Protein AF-A0A164VAV4-F1 (afdb_monomer_lite)

InterPro domains:
  IPR001320 Ionotropic glutamate receptor, C-terminal [PF00060] (167-275)
  IPR019594 Ionotropic glutamate receptor, L-glutamate and glycine-binding domain [PF10613] (69-151)
  IPR052192 Ionotropic receptor [PTHR42643] (57-300)

Structure (mmCIF, N/CA/C/O backbone):
data_AF-A0A164VAV4-F1
#
_entry.id   AF-A0A164VAV4-F1
#
loop_
_atom_site.group_PDB
_atom_site.id
_atom_site.type_symbol
_atom_site.label_atom_id
_atom_site.label_alt_id
_atom_site.label_comp_id
_atom_site.label_asym_id
_atom_site.label_entity_id
_atom_site.label_seq_id
_atom_site.pdbx_PDB_ins_code
_atom_site.Cartn_x
_atom_site.Cartn_y
_atom_site.Cartn_z
_atom_site.occupancy
_atom_site.B_iso_or_equiv
_atom_site.auth_seq_id
_atom_site.auth_comp_id
_atom_site.auth_asym_id
_atom_site.auth_atom_id
_atom_site.pdbx_PDB_model_num
ATOM 1 N N . MET A 1 1 ? -7.724 32.464 -4.806 1.00 36.06 1 MET A N 1
ATOM 2 C CA . MET A 1 1 ? -8.303 32.232 -3.465 1.00 36.06 1 MET A CA 1
ATOM 3 C C . MET A 1 1 ? -9.752 32.718 -3.500 1.00 36.06 1 MET A C 1
ATOM 5 O O . MET A 1 1 ? -9.992 33.904 -3.347 1.00 36.06 1 MET A O 1
ATOM 9 N N . SER A 1 2 ? -10.710 31.855 -3.857 1.00 32.88 2 SER A N 1
ATOM 10 C CA . SER A 1 2 ? -12.122 32.244 -4.012 1.00 32.88 2 SER A CA 1
ATOM 11 C C . SER A 1 2 ? -12.906 31.910 -2.742 1.00 32.88 2 SER A C 1
ATOM 13 O O . SER A 1 2 ? -13.140 30.737 -2.445 1.00 32.88 2 SER A O 1
ATOM 15 N N . PHE A 1 3 ? -13.315 32.931 -1.993 1.00 37.22 3 PHE A N 1
ATOM 16 C CA . PHE A 1 3 ? -14.195 32.790 -0.833 1.00 37.22 3 PHE A CA 1
ATOM 17 C C . PHE A 1 3 ? -15.620 32.453 -1.306 1.00 37.22 3 PHE A C 1
ATOM 19 O O . PHE A 1 3 ? -16.367 33.325 -1.739 1.00 37.22 3 PHE A O 1
ATOM 26 N N . ARG A 1 4 ? -16.015 31.175 -1.241 1.00 41.16 4 ARG A N 1
ATOM 27 C CA . ARG A 1 4 ? -17.426 30.774 -1.368 1.00 41.16 4 ARG A CA 1
ATOM 28 C C . ARG A 1 4 ? -18.086 30.848 0.008 1.00 41.16 4 ARG A C 1
ATOM 30 O O . ARG A 1 4 ? -17.885 29.981 0.855 1.00 41.16 4 ARG A O 1
ATOM 37 N N . PHE A 1 5 ? -18.864 31.903 0.219 1.00 45.16 5 PHE A N 1
ATOM 38 C CA . PHE A 1 5 ? -19.656 32.149 1.423 1.00 45.16 5 PHE A CA 1
ATOM 39 C C . PHE A 1 5 ? -20.776 31.089 1.533 1.00 45.16 5 PHE A C 1
ATOM 41 O O . PHE A 1 5 ? -21.697 31.058 0.716 1.00 45.16 5 PHE A O 1
ATOM 48 N N . ARG A 1 6 ? -20.681 30.156 2.495 1.00 57.00 6 ARG A N 1
ATOM 49 C CA . ARG A 1 6 ? -21.677 29.080 2.696 1.00 57.00 6 ARG A CA 1
ATOM 50 C C . ARG A 1 6 ? -22.866 29.606 3.504 1.00 57.00 6 ARG A C 1
ATOM 52 O O . ARG A 1 6 ? -22.835 29.600 4.732 1.00 57.00 6 ARG A O 1
ATOM 59 N N . TRP A 1 7 ? -23.940 29.971 2.805 1.00 54.09 7 TRP A N 1
ATOM 60 C CA . TRP A 1 7 ? -25.251 30.345 3.364 1.00 54.09 7 TRP A CA 1
ATOM 61 C C . TRP A 1 7 ? -25.811 29.345 4.394 1.00 54.09 7 TRP A C 1
ATOM 63 O O . TRP A 1 7 ? -26.530 29.735 5.310 1.00 54.09 7 TRP A O 1
ATOM 73 N N . SER A 1 8 ? -25.410 28.072 4.324 1.00 58.31 8 SER A N 1
ATOM 74 C CA . SER A 1 8 ? -25.820 27.026 5.269 1.00 58.31 8 SER A CA 1
ATOM 75 C C . SER A 1 8 ? -25.460 27.332 6.729 1.00 58.31 8 SER A C 1
ATOM 77 O O . SER A 1 8 ? -26.215 26.962 7.625 1.00 58.31 8 SER A O 1
ATOM 79 N N . TYR A 1 9 ? -24.341 28.021 6.986 1.00 60.75 9 TYR A N 1
ATOM 80 C CA . TYR A 1 9 ? -23.935 28.380 8.352 1.00 60.75 9 TYR A CA 1
ATOM 81 C C . TYR A 1 9 ? -24.799 29.500 8.936 1.00 60.75 9 TYR A C 1
ATOM 83 O O . TYR A 1 9 ? -25.183 29.431 10.100 1.00 60.75 9 TYR A O 1
ATOM 91 N N . LEU A 1 10 ? -25.161 30.490 8.117 1.00 64.56 10 LEU A N 1
ATOM 92 C CA . LEU A 1 10 ? -26.063 31.568 8.519 1.00 64.56 10 LEU A CA 1
ATOM 93 C C . LEU A 1 10 ? -27.469 31.039 8.793 1.00 64.56 10 LEU A C 1
ATOM 95 O O . LEU A 1 10 ? -28.031 31.385 9.824 1.00 64.56 10 LEU A O 1
ATOM 99 N N . CYS A 1 11 ? -27.995 30.131 7.964 1.00 63.50 11 CYS A N 1
ATOM 100 C CA . CYS A 1 11 ? -29.282 29.480 8.229 1.00 63.50 11 CYS A CA 1
ATOM 101 C C . CYS A 1 11 ? -29.275 28.670 9.535 1.00 63.50 11 CYS A C 1
ATOM 103 O O . CYS A 1 11 ? -30.255 28.704 10.271 1.00 63.50 11 CYS A O 1
ATOM 105 N N . PHE A 1 12 ? -28.171 27.991 9.868 1.00 62.88 12 PHE A N 1
ATOM 106 C CA . PHE A 1 12 ? -28.039 27.267 11.139 1.00 62.88 12 PHE A CA 1
ATOM 107 C C . PHE A 1 12 ? -28.005 28.200 12.355 1.00 62.88 12 PHE A C 1
ATOM 109 O O . PHE A 1 12 ? -28.595 27.891 13.390 1.00 62.88 12 PHE A O 1
ATOM 116 N N . ILE A 1 13 ? -27.326 29.343 12.236 1.00 70.44 13 ILE A N 1
ATOM 117 C CA . ILE A 1 13 ? -27.277 30.356 13.296 1.00 70.44 13 ILE A CA 1
ATOM 118 C C . ILE A 1 13 ? -28.653 31.010 13.447 1.00 70.44 13 ILE A C 1
ATOM 120 O O . ILE A 1 13 ? -29.153 31.101 14.563 1.00 70.44 13 ILE A O 1
ATOM 124 N N . PHE A 1 14 ? -29.309 31.372 12.343 1.00 68.88 14 PHE A N 1
ATOM 125 C CA . PHE A 1 14 ? -30.649 31.959 12.360 1.00 68.88 14 PHE A CA 1
ATOM 126 C C . PHE A 1 14 ? -31.687 30.992 12.937 1.00 68.88 14 PHE A C 1
ATOM 128 O O . PHE A 1 14 ? -32.500 31.401 13.757 1.00 68.88 14 PHE A O 1
ATOM 135 N N . ALA A 1 15 ? -31.609 29.699 12.602 1.00 65.25 15 ALA A N 1
ATOM 136 C CA . ALA A 1 15 ? -32.458 28.665 13.188 1.00 65.25 15 ALA A CA 1
ATOM 137 C C . ALA A 1 15 ? -32.211 28.500 14.695 1.00 65.25 15 ALA A C 1
ATOM 139 O O . ALA A 1 15 ? -33.166 28.386 15.458 1.00 65.25 15 ALA A O 1
ATOM 140 N N . LYS A 1 16 ? -30.952 28.550 15.155 1.00 61.81 16 LYS A N 1
ATOM 141 C CA . LYS A 1 16 ? -30.631 28.537 16.593 1.00 61.81 16 LYS A CA 1
ATOM 142 C C . LYS A 1 16 ? -31.138 29.781 17.323 1.00 61.81 16 LYS A C 1
ATOM 144 O O . LYS A 1 16 ? -31.605 29.653 18.448 1.00 61.81 16 LYS A O 1
ATOM 149 N N . VAL A 1 17 ? -31.069 30.956 16.698 1.00 67.62 17 VAL A N 1
ATOM 150 C CA . VAL A 1 17 ? -31.571 32.215 17.271 1.00 67.62 17 VAL A CA 1
ATOM 151 C C . VAL A 1 17 ? -33.101 32.215 17.327 1.00 67.62 17 VAL A C 1
ATOM 153 O O . VAL A 1 17 ? -33.663 32.547 18.365 1.00 67.62 17 VAL A O 1
ATOM 156 N N . LEU A 1 18 ? -33.782 31.750 16.275 1.00 62.19 18 LEU A N 1
ATOM 157 C CA . LEU A 1 18 ? -35.241 31.584 16.271 1.00 62.19 18 LEU A CA 1
ATOM 158 C C . LEU A 1 18 ? -35.713 30.550 17.303 1.00 62.19 18 LEU A C 1
ATOM 160 O O . LEU A 1 18 ? -36.728 30.763 17.960 1.00 62.19 18 LEU A O 1
ATOM 164 N N . LEU A 1 19 ? -34.961 29.461 17.488 1.00 57.41 19 LEU A N 1
ATOM 165 C CA . LEU A 1 19 ? -35.235 28.465 18.528 1.00 57.41 19 LEU A CA 1
ATOM 166 C C . LEU A 1 19 ? -34.982 29.009 19.942 1.00 57.41 19 LEU A C 1
ATOM 168 O O . LEU A 1 19 ? -35.697 28.629 20.865 1.00 57.41 19 LEU A O 1
ATOM 172 N N . ALA A 1 20 ? -34.012 29.911 20.117 1.00 56.88 20 ALA A N 1
ATOM 173 C CA . ALA A 1 20 ? -33.724 30.559 21.399 1.00 56.88 20 ALA A CA 1
ATOM 174 C C . ALA A 1 20 ? -34.765 31.625 21.791 1.00 56.88 20 ALA A C 1
ATOM 176 O O . ALA A 1 20 ? -34.937 31.900 22.975 1.00 56.88 20 ALA A O 1
ATOM 177 N N . LEU A 1 21 ? -35.475 32.204 20.817 1.00 59.03 21 LEU A N 1
ATOM 178 C CA . LEU A 1 21 ? -36.494 33.240 21.028 1.00 59.03 21 LEU A CA 1
ATOM 179 C C . LEU A 1 21 ? -37.899 32.684 21.327 1.00 59.03 21 LEU A C 1
ATOM 181 O O . LEU A 1 21 ? -38.805 33.466 21.601 1.00 59.03 21 LEU A O 1
ATOM 185 N N . SER A 1 22 ? -38.099 31.360 21.300 1.00 52.62 22 SER A N 1
ATOM 186 C CA . SER A 1 22 ? -39.379 30.728 21.651 1.00 52.62 22 SER A CA 1
ATOM 187 C C . SER A 1 22 ? -39.396 30.276 23.122 1.00 52.62 22 SER A C 1
ATOM 189 O O . SER A 1 22 ? -38.834 29.223 23.446 1.00 52.62 22 SER A O 1
ATOM 191 N N . PRO A 1 23 ? -40.073 31.003 24.035 1.00 54.34 23 PRO A N 1
ATOM 192 C CA . PRO A 1 23 ? -40.154 30.634 25.452 1.00 54.34 23 PRO A CA 1
ATOM 193 C C . PRO A 1 23 ? -40.936 29.332 25.711 1.00 54.34 23 PRO A C 1
ATOM 195 O O . PRO A 1 23 ? -40.869 28.796 26.811 1.00 54.34 23 PRO A O 1
ATOM 198 N N . ASN A 1 24 ? -41.638 28.785 24.709 1.00 49.06 24 ASN A N 1
ATOM 199 C CA . ASN A 1 24 ? -42.377 27.522 24.831 1.00 49.06 24 ASN A CA 1
ATOM 200 C C . ASN A 1 24 ? -41.530 26.269 24.534 1.00 49.06 24 ASN A C 1
ATOM 202 O O . ASN A 1 24 ? -41.910 25.173 24.938 1.00 49.06 24 ASN A O 1
ATOM 206 N N . ILE A 1 25 ? -40.375 26.393 23.864 1.00 50.66 25 ILE A N 1
ATOM 207 C CA . ILE A 1 25 ? -39.499 25.241 23.557 1.00 50.66 25 ILE A CA 1
ATOM 208 C C . ILE A 1 25 ? -38.437 25.037 24.646 1.00 50.66 25 ILE A C 1
ATOM 210 O O . ILE A 1 25 ? -38.024 23.904 24.900 1.00 50.66 25 ILE A O 1
ATOM 214 N N . SER A 1 26 ? -38.039 26.095 25.357 1.00 41.12 26 SER A N 1
ATOM 215 C CA . SER A 1 26 ? -37.130 25.986 26.507 1.00 41.12 26 SER A CA 1
ATOM 216 C C . SER A 1 26 ? -37.688 25.068 27.602 1.00 41.12 26 SER A C 1
ATOM 218 O O . SER A 1 26 ? -36.921 24.339 28.224 1.00 41.12 26 SER A O 1
ATOM 220 N N . HIS A 1 27 ? -39.014 25.010 27.767 1.00 41.09 27 HIS A N 1
ATOM 221 C CA . HIS A 1 27 ? -39.692 24.124 28.719 1.00 41.09 27 HIS A CA 1
ATOM 222 C C . HIS A 1 27 ? -39.773 22.648 28.260 1.00 41.09 27 HIS A C 1
ATOM 224 O O . HIS A 1 27 ? -39.982 21.750 29.077 1.00 41.09 27 HIS A O 1
ATOM 230 N N . VAL A 1 28 ? -39.590 22.381 26.959 1.00 47.97 28 VAL A N 1
ATOM 231 C CA . VAL A 1 28 ? -39.490 21.025 26.380 1.00 47.97 28 VAL A CA 1
ATOM 232 C C . VAL A 1 28 ? -38.032 20.547 26.377 1.00 47.97 28 VAL A C 1
ATOM 234 O O . VAL A 1 28 ? -37.766 19.377 26.640 1.00 47.97 28 VAL A O 1
ATOM 237 N N . LEU A 1 29 ? -37.071 21.454 26.167 1.00 46.97 29 LEU A N 1
ATOM 238 C CA . LEU A 1 29 ? -35.634 21.165 26.251 1.00 46.97 29 LEU A CA 1
ATOM 239 C C . LEU A 1 29 ? -35.123 21.047 27.698 1.00 46.97 29 LEU A C 1
ATOM 241 O O . LEU A 1 29 ? -34.189 20.283 27.941 1.00 46.97 29 LEU A O 1
ATOM 245 N N . SER A 1 30 ? -35.737 21.738 28.666 1.00 42.53 30 SER A N 1
ATOM 246 C CA . SER A 1 30 ? -35.377 21.645 30.093 1.00 42.53 30 SER A CA 1
ATOM 247 C C . SER A 1 30 ? -35.774 20.315 30.741 1.00 42.53 30 SER A C 1
ATOM 249 O O . SER A 1 30 ? -35.306 20.000 31.833 1.00 42.53 30 SER A O 1
ATOM 251 N N . LYS A 1 31 ? -36.592 19.504 30.058 1.00 41.78 31 LYS A N 1
ATOM 252 C CA . LYS A 1 31 ? -36.969 18.153 30.490 1.00 41.78 31 LYS A CA 1
ATOM 253 C C . LYS A 1 31 ? -36.014 17.055 30.014 1.00 41.78 31 LYS A C 1
ATOM 255 O O . LYS A 1 31 ? -36.279 15.886 30.278 1.00 41.78 31 LYS A O 1
ATOM 260 N N . ASN A 1 32 ? -34.889 17.394 29.379 1.00 52.78 32 ASN A N 1
ATOM 261 C CA . ASN A 1 32 ? -33.779 16.454 29.208 1.00 52.78 32 ASN A CA 1
ATOM 262 C C . ASN A 1 32 ? -32.995 16.347 30.521 1.00 52.78 32 ASN A C 1
ATOM 264 O O . ASN A 1 32 ? -31.854 16.796 30.636 1.00 52.78 32 ASN A O 1
ATOM 268 N N . VAL A 1 33 ? -33.621 15.738 31.529 1.00 61.47 33 VAL A N 1
ATOM 269 C CA . VAL A 1 33 ? -32.875 15.165 32.648 1.00 61.47 33 VAL A CA 1
ATOM 270 C C . VAL A 1 33 ? -31.958 14.128 32.022 1.00 61.47 33 VAL A C 1
ATOM 272 O O . VAL A 1 33 ? -32.437 13.124 31.501 1.00 61.47 33 VAL A O 1
ATOM 275 N N . ASN A 1 34 ? -30.655 14.409 31.988 1.00 69.88 34 ASN A N 1
ATOM 276 C CA . ASN A 1 34 ? -29.692 13.480 31.425 1.00 69.88 34 ASN A CA 1
ATOM 277 C C . ASN A 1 34 ? -29.810 12.148 32.191 1.00 69.88 34 ASN A C 1
ATOM 279 O O . ASN A 1 34 ? -29.484 12.116 33.381 1.00 69.88 34 ASN A O 1
ATOM 283 N N . PRO A 1 35 ? -30.295 11.062 31.558 1.00 80.31 35 PRO A N 1
ATOM 284 C CA . PRO A 1 35 ? -30.641 9.827 32.261 1.00 80.31 35 PRO A CA 1
ATOM 285 C C . PRO A 1 35 ? -29.413 9.094 32.815 1.00 80.31 35 PRO A C 1
ATOM 287 O O . PRO A 1 35 ? -29.563 8.130 33.571 1.00 80.31 35 PRO A O 1
ATOM 290 N N . LEU A 1 36 ? -28.216 9.530 32.416 1.00 82.00 36 LEU A N 1
ATOM 291 C CA . LEU A 1 36 ? -26.923 8.994 32.827 1.00 82.00 36 LEU A CA 1
ATOM 292 C C . LEU A 1 36 ? -26.290 9.781 33.981 1.00 82.00 36 LEU A C 1
ATOM 294 O O . LEU A 1 36 ? -25.317 9.312 34.564 1.00 82.00 36 LEU A O 1
ATOM 298 N N . ASN A 1 37 ? -26.837 10.946 34.334 1.00 86.31 37 ASN A N 1
ATOM 299 C CA . ASN A 1 37 ? -26.250 11.823 35.339 1.00 86.31 37 ASN A CA 1
ATOM 300 C C . ASN A 1 37 ? -26.124 11.110 36.699 1.00 86.31 37 ASN A C 1
ATOM 302 O O . ASN A 1 37 ? -27.119 10.636 37.249 1.00 86.31 37 ASN A O 1
ATOM 306 N N . GLY A 1 38 ? -24.902 11.024 37.226 1.00 83.00 38 GLY A N 1
ATOM 307 C CA . GLY A 1 38 ? -24.584 10.374 38.500 1.00 83.00 38 GLY A CA 1
ATOM 308 C C . GLY A 1 38 ? -24.598 8.840 38.485 1.00 83.00 38 GLY A C 1
ATOM 309 O O . GLY A 1 38 ? -24.375 8.233 39.531 1.00 83.00 38 GLY A O 1
ATOM 310 N N . LYS A 1 39 ? -24.841 8.190 37.338 1.00 88.38 39 LYS A N 1
ATOM 311 C CA . LYS A 1 39 ? -24.783 6.724 37.226 1.00 88.38 39 LYS A CA 1
ATOM 312 C C . LYS A 1 39 ? -23.353 6.235 37.021 1.00 88.38 39 LYS A C 1
ATOM 314 O O . LYS A 1 39 ? -22.543 6.923 36.406 1.00 88.38 39 LYS A O 1
ATOM 319 N N . THR A 1 40 ? -23.070 5.025 37.505 1.00 87.81 40 THR A N 1
ATOM 320 C CA . THR A 1 40 ? -21.826 4.302 37.214 1.00 87.81 40 THR A CA 1
ATOM 321 C C . THR A 1 40 ? -22.102 3.207 36.193 1.00 87.81 40 THR A C 1
ATOM 323 O O . THR A 1 40 ? -22.825 2.269 36.510 1.00 87.81 40 THR A O 1
ATOM 326 N N . LEU A 1 41 ? -21.542 3.322 34.990 1.00 89.25 41 LEU A N 1
ATOM 327 C CA . LEU A 1 41 ? -21.704 2.328 33.925 1.00 89.25 41 LEU A CA 1
ATOM 328 C C . LEU A 1 41 ? -20.575 1.296 33.954 1.00 89.25 41 LEU A C 1
ATOM 330 O O . LEU A 1 41 ? -19.404 1.661 34.073 1.00 89.25 41 LEU A O 1
ATOM 334 N N . MET A 1 42 ? -20.901 0.018 33.792 1.00 87.19 42 MET A N 1
ATOM 335 C CA . MET A 1 42 ? -19.912 -1.036 33.578 1.00 87.19 42 MET A CA 1
ATOM 336 C C . MET A 1 42 ? -19.614 -1.203 32.094 1.00 87.19 42 MET A C 1
ATOM 338 O O . MET A 1 42 ? -20.517 -1.451 31.297 1.00 87.19 42 MET A O 1
ATOM 342 N N . ILE A 1 43 ? -18.337 -1.085 31.729 1.00 86.56 43 ILE A N 1
ATOM 343 C CA 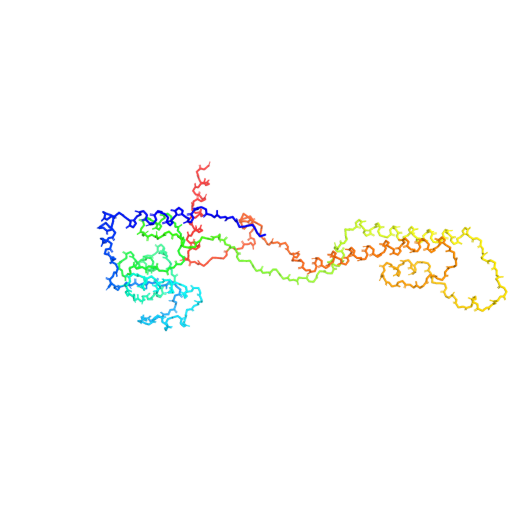. ILE A 1 43 ? -17.890 -1.031 30.336 1.00 86.56 43 ILE A CA 1
ATOM 344 C C . ILE A 1 43 ? -16.852 -2.113 30.062 1.00 86.56 43 ILE A C 1
ATOM 346 O O . ILE A 1 43 ? -15.885 -2.242 30.813 1.00 86.56 43 ILE A O 1
ATOM 350 N N . ILE A 1 44 ? -17.009 -2.837 28.953 1.00 80.88 44 ILE A N 1
ATOM 351 C CA . ILE A 1 44 ? -16.005 -3.783 28.449 1.00 80.88 44 ILE A CA 1
ATOM 352 C C . ILE A 1 44 ? -15.312 -3.178 27.214 1.00 80.88 44 ILE A C 1
ATOM 354 O O . ILE A 1 44 ? -15.942 -3.076 26.156 1.00 80.88 44 ILE A O 1
ATOM 358 N N . PRO A 1 45 ? -14.031 -2.772 27.316 1.00 76.62 45 PRO A N 1
ATOM 359 C CA . PRO A 1 45 ? -13.198 -2.416 26.176 1.00 76.62 45 PRO A CA 1
ATOM 360 C C . PRO A 1 45 ? -12.546 -3.677 25.599 1.00 76.62 45 PRO A C 1
ATOM 362 O O . PRO A 1 45 ? -11.761 -4.355 26.261 1.00 76.62 45 PRO A O 1
ATOM 365 N N . MET A 1 46 ? -12.842 -3.986 24.343 1.00 69.50 46 MET A N 1
ATOM 366 C CA . MET A 1 46 ? -12.463 -5.260 23.713 1.00 69.50 46 MET A CA 1
ATOM 367 C C . MET A 1 46 ? -10.953 -5.436 23.495 1.00 69.50 46 MET A C 1
ATOM 369 O O . MET A 1 46 ? -10.453 -6.534 23.284 1.00 69.50 46 MET A O 1
ATOM 373 N N . SER A 1 47 ? -10.194 -4.349 23.566 1.00 57.41 47 SER A N 1
ATOM 374 C CA . SER A 1 47 ? -8.759 -4.342 23.288 1.00 57.41 47 SER A CA 1
ATOM 375 C C . SER A 1 47 ? -7.868 -4.383 24.538 1.00 57.41 47 SER A C 1
ATOM 377 O O . SER A 1 47 ? -6.662 -4.145 24.446 1.00 57.41 47 SER A O 1
ATOM 379 N N . ALA A 1 48 ? -8.441 -4.643 25.715 1.00 49.38 48 ALA A N 1
ATOM 380 C CA . ALA A 1 48 ? -7.704 -4.751 26.969 1.00 49.38 48 ALA A CA 1
ATOM 381 C C . ALA A 1 48 ? -7.512 -6.222 27.375 1.00 49.38 48 ALA A C 1
ATOM 383 O O . ALA A 1 48 ? -8.260 -6.758 28.187 1.00 49.38 48 ALA A O 1
ATOM 384 N N . LEU A 1 49 ? -6.444 -6.855 26.879 1.00 47.03 49 LEU A N 1
ATOM 385 C CA . LEU A 1 49 ? -5.874 -8.057 27.502 1.00 47.03 49 LEU A CA 1
ATOM 386 C C . LEU A 1 49 ? -5.147 -7.661 28.797 1.00 47.03 49 LEU A C 1
ATOM 388 O O . LEU A 1 49 ? -3.921 -7.686 28.863 1.00 47.03 49 LEU A O 1
ATOM 392 N N . VAL A 1 50 ? -5.871 -7.207 29.823 1.00 43.25 50 VAL A N 1
ATOM 393 C CA . VAL A 1 50 ? -5.265 -6.902 31.128 1.00 43.25 50 VAL A CA 1
ATOM 394 C C . VAL A 1 50 ? -6.196 -7.351 32.253 1.00 43.25 50 VAL A C 1
ATOM 396 O O . VAL A 1 50 ? -7.296 -6.837 32.420 1.00 43.25 50 VAL A O 1
ATOM 399 N N . GLN A 1 51 ? -5.737 -8.317 33.049 1.00 40.88 51 GLN A N 1
ATOM 400 C CA . GLN A 1 51 ? -6.520 -9.061 34.046 1.00 40.88 51 GLN A CA 1
ATOM 401 C C . GLN A 1 51 ? -6.784 -8.314 35.368 1.00 40.88 51 GLN A C 1
ATOM 403 O O . GLN A 1 51 ? -6.656 -8.897 36.443 1.00 40.88 51 GLN A O 1
ATOM 408 N N . TYR A 1 52 ? -7.148 -7.028 35.338 1.00 46.69 52 TYR A N 1
ATOM 409 C CA . TYR A 1 52 ? -7.432 -6.292 36.575 1.00 46.69 52 TYR A CA 1
ATOM 410 C C . TYR A 1 52 ? -8.606 -5.324 36.438 1.00 46.69 52 TYR A C 1
ATOM 412 O O . TYR A 1 52 ? -8.727 -4.604 35.449 1.00 46.69 52 TYR A O 1
ATOM 420 N N . ARG A 1 53 ? -9.438 -5.262 37.487 1.00 45.19 53 ARG A N 1
ATOM 421 C CA . ARG A 1 53 ? -10.411 -4.185 37.685 1.00 45.19 53 ARG A CA 1
ATOM 422 C C . ARG A 1 53 ? -9.636 -2.907 37.981 1.00 45.19 53 ARG A C 1
ATOM 424 O O . ARG A 1 53 ? -9.123 -2.726 39.086 1.00 45.19 53 ARG A O 1
ATOM 431 N N . PHE A 1 54 ? -9.514 -2.037 36.989 1.00 56.41 54 PHE A N 1
ATOM 432 C CA . PHE A 1 54 ? -8.925 -0.722 37.190 1.00 56.41 54 PHE A CA 1
ATOM 433 C C . PHE A 1 54 ? -10.033 0.278 37.505 1.00 56.41 54 PHE A C 1
ATOM 435 O O . PHE A 1 54 ? -10.913 0.512 36.683 1.00 56.41 54 PHE A O 1
ATOM 442 N N . ASN A 1 55 ? -9.948 0.901 38.679 1.00 59.25 55 ASN A N 1
ATOM 443 C CA . ASN A 1 55 ? -10.688 2.134 38.957 1.00 59.25 55 ASN A CA 1
ATOM 444 C C . ASN A 1 55 ? -10.023 3.358 38.297 1.00 59.25 55 ASN A C 1
ATOM 446 O O . ASN A 1 55 ? -10.620 4.426 38.257 1.00 59.25 55 ASN A O 1
ATOM 450 N N . ASP A 1 56 ? -8.791 3.204 37.793 1.00 66.25 56 ASP A N 1
ATOM 451 C CA . ASP A 1 56 ? -7.985 4.275 37.208 1.00 66.25 56 ASP A CA 1
ATOM 452 C C . ASP A 1 56 ? -7.742 4.031 35.708 1.00 66.25 56 ASP A C 1
ATOM 454 O O . ASP A 1 56 ? -7.010 3.116 35.305 1.00 66.25 56 ASP A O 1
ATOM 458 N N . SER A 1 57 ? -8.358 4.876 34.880 1.00 68.06 57 SER A N 1
ATOM 459 C CA . SER A 1 57 ? -8.247 4.850 33.420 1.00 68.06 57 SER A CA 1
ATOM 460 C C . SER A 1 57 ? -6.816 5.118 32.938 1.00 68.06 57 SER A C 1
ATOM 462 O O . SER A 1 57 ? -6.394 4.548 31.927 1.00 68.06 57 SER A O 1
ATOM 464 N N . ALA A 1 58 ? -6.021 5.912 33.665 1.00 70.12 58 ALA A N 1
ATOM 465 C CA . ALA A 1 58 ? -4.649 6.250 33.288 1.00 70.12 58 ALA A CA 1
ATOM 466 C C . ALA A 1 58 ? -3.716 5.035 33.389 1.00 70.12 58 ALA A C 1
ATOM 468 O O . ALA A 1 58 ? -2.875 4.811 32.511 1.00 70.12 58 ALA A O 1
ATOM 469 N N . LYS A 1 59 ? -3.907 4.202 34.420 1.00 69.31 59 LYS A N 1
ATOM 470 C CA . LYS A 1 59 ? -3.146 2.960 34.602 1.00 69.31 59 LYS A CA 1
ATOM 471 C C . LYS A 1 59 ? -3.448 1.955 33.493 1.00 69.31 59 LYS A C 1
ATOM 473 O O . LYS A 1 59 ? -2.514 1.356 32.969 1.00 69.31 59 LYS A O 1
ATOM 478 N N . LEU A 1 60 ? -4.710 1.828 33.072 1.00 69.25 60 LEU A N 1
ATOM 479 C CA . LEU A 1 60 ? -5.090 0.949 31.961 1.00 69.25 60 LEU A CA 1
ATOM 480 C C . LEU A 1 60 ? -4.523 1.446 30.616 1.00 69.25 60 LEU A C 1
ATOM 482 O O . LEU A 1 60 ? -3.976 0.652 29.850 1.00 69.25 60 LEU A O 1
ATOM 486 N N . LYS A 1 61 ? -4.562 2.761 30.343 1.00 68.69 61 LYS A N 1
ATOM 487 C CA . LYS A 1 61 ? -4.005 3.369 29.113 1.00 68.69 61 LYS A CA 1
ATOM 488 C C . LYS A 1 61 ? -2.516 3.068 28.898 1.00 68.69 61 LYS A C 1
ATOM 490 O O . LYS A 1 61 ? -2.071 3.067 27.751 1.00 68.69 61 LYS A O 1
ATOM 495 N N . LYS A 1 62 ? -1.749 2.796 29.962 1.00 69.81 62 LYS A N 1
ATOM 496 C CA . LYS A 1 62 ? -0.323 2.428 29.883 1.00 69.81 62 LYS A CA 1
ATOM 497 C C . LYS A 1 62 ? -0.088 1.056 29.241 1.00 69.81 62 LYS A C 1
ATOM 499 O O . LYS A 1 62 ? 0.926 0.874 28.577 1.00 69.81 62 LYS A O 1
ATOM 504 N N . TYR A 1 63 ? -1.010 0.115 29.434 1.00 65.62 63 TYR A N 1
ATOM 505 C CA . TYR A 1 63 ? -0.879 -1.273 28.974 1.00 65.62 63 TYR A CA 1
ATOM 506 C C . TYR A 1 63 ? -1.640 -1.552 27.671 1.00 65.62 63 TYR A C 1
ATOM 508 O O . TYR A 1 63 ? -1.625 -2.674 27.176 1.00 65.62 63 TYR A O 1
ATOM 516 N N . MET A 1 64 ? -2.299 -0.537 27.106 1.00 66.88 64 MET A N 1
ATOM 517 C CA . MET A 1 64 ? -3.132 -0.671 25.916 1.00 66.88 64 MET A CA 1
ATOM 518 C C . MET A 1 64 ? -2.423 -0.185 24.641 1.00 66.88 64 MET A C 1
ATOM 520 O O . MET A 1 64 ? -1.778 0.872 24.661 1.00 66.88 64 MET A O 1
ATOM 524 N N . PRO A 1 65 ? -2.582 -0.891 23.502 1.00 64.06 65 PRO A N 1
ATOM 525 C CA . PRO A 1 65 ? -2.117 -0.399 22.209 1.00 64.06 65 PRO A CA 1
ATOM 526 C C . PRO A 1 65 ? -2.821 0.919 21.837 1.00 64.06 65 PRO A C 1
ATOM 528 O O . PRO A 1 65 ? -3.889 1.249 22.346 1.00 64.06 65 PRO A O 1
ATOM 531 N N . ARG A 1 66 ? -2.234 1.722 20.941 1.00 64.25 66 ARG A N 1
ATOM 532 C CA . ARG A 1 66 ? -2.784 3.056 20.608 1.00 64.25 66 ARG A CA 1
ATOM 533 C C . ARG A 1 66 ? -4.241 3.019 20.127 1.00 64.25 66 ARG A C 1
ATOM 535 O O . ARG A 1 66 ? -4.999 3.918 20.467 1.00 64.25 66 ARG A O 1
ATOM 542 N N . THR A 1 67 ? -4.633 1.988 19.382 1.00 62.22 67 TH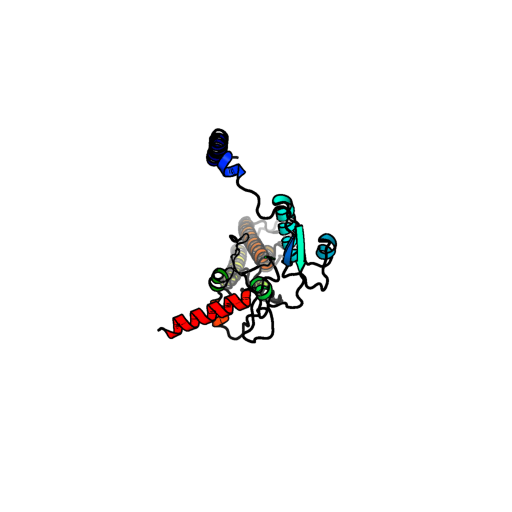R A N 1
ATOM 543 C CA . THR A 1 67 ? -6.011 1.796 18.900 1.00 62.22 67 THR A CA 1
ATOM 544 C C . THR A 1 67 ? -7.000 1.552 20.040 1.00 62.22 67 THR A C 1
ATOM 546 O O . THR A 1 67 ? -8.081 2.129 20.054 1.00 62.22 67 THR A O 1
ATOM 549 N N . ALA A 1 68 ? -6.592 0.778 21.043 1.00 66.50 68 ALA A N 1
ATOM 550 C CA . ALA A 1 68 ? -7.360 0.508 22.253 1.00 66.50 68 ALA A CA 1
ATOM 551 C C . ALA A 1 68 ? -7.600 1.757 23.105 1.00 66.50 68 ALA A C 1
ATOM 553 O O . ALA A 1 68 ? -8.661 1.941 23.699 1.00 66.50 68 ALA A O 1
ATOM 554 N N . ARG A 1 69 ? -6.610 2.655 23.147 1.00 73.25 69 ARG A N 1
ATOM 555 C CA . ARG A 1 69 ? -6.696 3.902 23.919 1.00 73.25 69 ARG A CA 1
ATOM 556 C C . ARG A 1 69 ? -7.799 4.826 23.413 1.00 73.25 69 ARG A C 1
ATOM 558 O O . ARG A 1 69 ? -8.461 5.452 24.233 1.00 73.25 69 ARG A O 1
ATOM 565 N N . MET A 1 70 ? -8.045 4.838 22.101 1.00 79.38 70 MET A N 1
ATOM 566 C CA . MET A 1 70 ? -9.102 5.648 21.490 1.00 79.38 70 MET A CA 1
ATOM 567 C C . MET A 1 70 ? -10.481 5.336 22.083 1.00 79.38 70 MET A C 1
ATOM 569 O O . MET A 1 70 ? -11.259 6.251 22.334 1.00 79.38 70 MET A O 1
ATOM 573 N N . GLN A 1 71 ? -10.771 4.059 22.350 1.00 79.94 71 GLN A N 1
ATOM 574 C CA . GLN A 1 71 ? -12.041 3.633 22.944 1.00 79.94 71 GLN A CA 1
ATOM 575 C C . GLN A 1 71 ? -12.250 4.261 24.328 1.00 79.94 71 GLN A C 1
ATOM 577 O O . GLN A 1 71 ? -13.324 4.781 24.621 1.00 79.94 71 GLN A O 1
ATOM 582 N N . ILE A 1 72 ? -11.203 4.278 25.157 1.00 83.38 72 ILE A N 1
ATOM 583 C CA . ILE A 1 72 ? -11.257 4.876 26.495 1.00 83.38 72 ILE A CA 1
ATOM 584 C C . ILE A 1 72 ? -11.340 6.399 26.426 1.00 83.38 72 ILE A C 1
ATOM 586 O O . ILE A 1 72 ? -12.106 6.990 27.179 1.00 83.38 72 ILE A O 1
ATOM 590 N N . ASP A 1 73 ? -10.601 7.036 25.516 1.00 85.94 73 ASP A N 1
ATOM 591 C CA . ASP A 1 73 ? -10.635 8.492 25.341 1.00 85.94 73 ASP A CA 1
ATOM 592 C C . ASP A 1 73 ? -12.041 8.976 24.925 1.00 85.94 73 ASP A C 1
ATOM 594 O O . ASP A 1 73 ? -12.527 9.993 25.422 1.00 85.94 73 ASP A O 1
ATOM 598 N N . ILE A 1 74 ? -12.736 8.217 24.066 1.00 87.00 74 ILE A 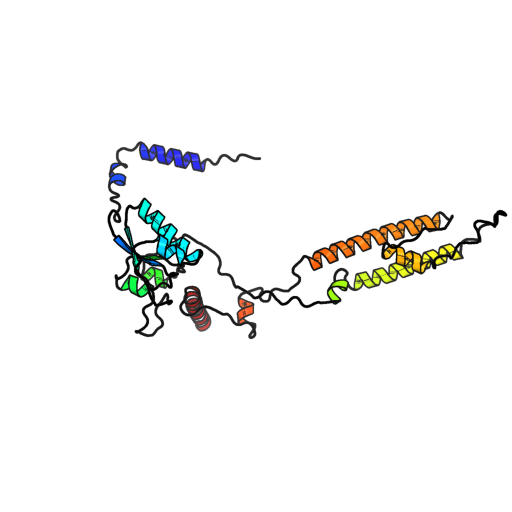N 1
ATOM 599 C CA . ILE A 1 74 ? -14.131 8.495 23.684 1.00 87.00 74 ILE A CA 1
ATOM 600 C C . ILE A 1 74 ? -15.056 8.403 24.900 1.00 87.00 74 ILE A C 1
ATOM 602 O O . ILE A 1 74 ? -15.892 9.284 25.110 1.00 87.00 74 ILE A O 1
ATOM 606 N N . ILE A 1 75 ? -14.916 7.354 25.710 1.00 88.25 75 ILE A N 1
ATOM 607 C CA . ILE A 1 75 ? -15.755 7.149 26.894 1.00 88.25 75 ILE A CA 1
ATOM 608 C C . ILE A 1 75 ? -15.490 8.202 27.961 1.00 88.25 75 ILE A C 1
ATOM 610 O O . ILE A 1 75 ? -16.437 8.708 28.553 1.00 88.25 75 ILE A O 1
ATOM 614 N N . GLU A 1 76 ? -14.237 8.587 28.174 1.00 88.56 76 GLU A N 1
ATOM 615 C CA . GLU A 1 76 ? -13.870 9.665 29.087 1.00 88.56 76 GLU A CA 1
ATOM 616 C C . GLU A 1 76 ? -14.495 10.996 28.656 1.00 88.56 76 GLU A C 1
ATOM 618 O O . GLU A 1 76 ? -15.084 11.703 29.474 1.00 88.56 76 GLU A O 1
ATOM 623 N N . TRP A 1 77 ? -14.473 11.301 27.356 1.00 90.19 77 TRP A N 1
ATOM 624 C CA . TRP A 1 77 ? -15.152 12.480 26.825 1.00 90.19 77 TRP A CA 1
ATOM 625 C C . TRP A 1 77 ? -16.678 12.414 27.005 1.00 90.19 77 TRP A C 1
ATOM 627 O O . TRP A 1 77 ? -17.308 13.406 27.379 1.00 90.19 77 TRP A O 1
ATOM 637 N N . LEU A 1 78 ? -17.289 11.246 26.780 1.00 89.19 78 LEU A N 1
ATOM 638 C CA . LEU A 1 78 ? -18.725 11.040 26.990 1.00 89.19 78 LEU A CA 1
ATOM 639 C C . LEU A 1 78 ? -19.117 11.137 28.468 1.00 89.19 78 LEU A C 1
ATOM 641 O O . LEU A 1 78 ? -20.169 11.709 28.760 1.00 89.19 78 LEU A O 1
ATOM 645 N N . ALA A 1 79 ? -18.281 10.623 29.369 1.00 89.81 79 ALA A N 1
ATOM 646 C CA . ALA A 1 79 ? -18.452 10.678 30.817 1.00 89.81 79 ALA A CA 1
ATOM 647 C C . ALA A 1 79 ? -18.440 12.125 31.314 1.00 89.81 79 ALA A C 1
ATOM 649 O O . ALA A 1 79 ? -19.369 12.542 32.003 1.00 89.81 79 ALA A O 1
ATOM 650 N N . LEU A 1 80 ? -17.465 12.926 30.867 1.00 89.31 80 LEU A N 1
ATOM 651 C CA . LEU A 1 80 ? -17.390 14.360 31.166 1.00 89.31 80 LEU A CA 1
ATOM 652 C C . LEU A 1 80 ? -18.608 15.124 30.638 1.00 89.31 80 LEU A C 1
ATOM 654 O O . LEU A 1 80 ? -19.163 15.973 31.330 1.00 89.31 80 LEU A O 1
ATOM 658 N N . ARG A 1 81 ? -19.050 14.819 29.414 1.00 89.19 81 ARG A N 1
ATOM 659 C CA . ARG A 1 81 ? -20.185 15.506 28.785 1.00 89.19 81 ARG A CA 1
ATOM 660 C C . ARG A 1 81 ? -21.528 15.163 29.430 1.00 89.19 81 ARG A C 1
ATOM 662 O O . ARG A 1 81 ? -22.410 16.018 29.473 1.00 89.19 81 ARG A O 1
ATOM 669 N N . ASN A 1 82 ? -21.707 13.918 29.866 1.00 88.62 82 ASN A N 1
ATOM 670 C CA . ASN A 1 82 ? -22.980 13.416 30.386 1.00 88.62 82 ASN A CA 1
ATOM 671 C C . ASN A 1 82 ? -23.009 13.252 31.913 1.00 88.62 82 ASN A C 1
ATOM 673 O O . ASN A 1 82 ? -24.023 12.820 32.457 1.00 88.62 82 ASN A O 1
ATOM 677 N N . ASN A 1 83 ? -21.920 13.619 32.589 1.00 89.38 83 ASN A N 1
ATOM 678 C CA . ASN A 1 83 ? -21.745 13.548 34.035 1.00 89.38 83 ASN A CA 1
ATOM 679 C C . ASN A 1 83 ? -22.047 12.153 34.622 1.00 89.38 83 ASN A C 1
ATOM 681 O O . ASN A 1 83 ? -22.761 12.029 35.616 1.00 89.38 83 ASN A O 1
ATOM 685 N N . PHE A 1 84 ?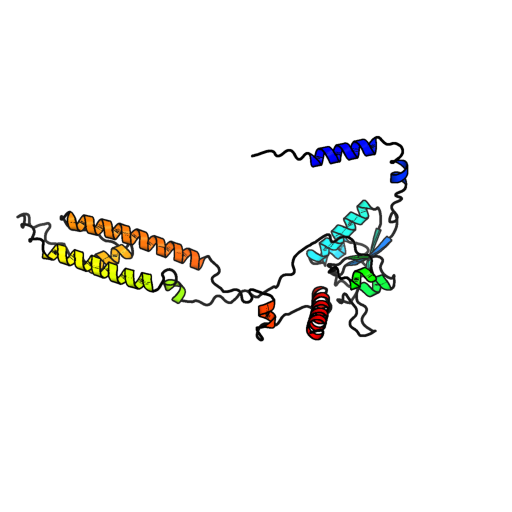 -21.523 11.101 33.984 1.00 90.88 84 PHE A N 1
ATOM 686 C CA . PHE A 1 84 ? -21.563 9.726 34.497 1.00 90.88 84 PHE A CA 1
ATOM 687 C C . PHE A 1 84 ? -20.158 9.249 34.863 1.00 90.88 84 PHE A C 1
ATOM 689 O O . PHE A 1 84 ? -19.163 9.730 34.320 1.00 90.88 84 PHE A O 1
ATOM 696 N N . THR A 1 85 ? -20.069 8.277 35.763 1.00 88.50 85 THR A N 1
ATOM 697 C CA . THR A 1 85 ? -18.827 7.560 36.067 1.00 88.50 85 THR A CA 1
ATOM 698 C C . THR A 1 85 ? -18.844 6.196 35.388 1.00 88.50 85 THR A C 1
ATOM 700 O O . THR A 1 85 ? -19.899 5.668 35.046 1.00 88.50 85 THR A O 1
ATOM 703 N N . TYR A 1 86 ? -17.681 5.599 35.153 1.00 87.81 86 TYR A N 1
ATOM 704 C CA . TYR A 1 86 ? -17.617 4.269 34.559 1.00 87.81 86 TYR A CA 1
ATOM 705 C C . TYR A 1 86 ? -16.607 3.384 35.275 1.00 87.81 86 TYR A C 1
ATOM 707 O O . TYR A 1 86 ? -15.607 3.862 35.810 1.00 87.81 86 TYR A O 1
ATOM 715 N N . ALA A 1 87 ? -16.880 2.085 35.273 1.00 84.19 87 ALA A N 1
ATOM 716 C CA . ALA A 1 87 ? -15.990 1.046 35.755 1.00 84.19 87 ALA A CA 1
ATOM 717 C C . ALA A 1 87 ? -15.679 0.089 34.607 1.00 84.19 87 ALA A C 1
ATOM 719 O O . ALA A 1 87 ? -16.564 -0.297 33.845 1.00 84.19 87 ALA A O 1
ATOM 720 N N . ILE A 1 88 ? -14.413 -0.295 34.484 1.00 80.94 88 ILE A N 1
ATOM 721 C CA . ILE A 1 88 ? -13.965 -1.170 33.405 1.00 80.94 88 ILE A CA 1
ATOM 722 C C . ILE A 1 88 ? -14.023 -2.620 33.879 1.00 80.94 88 ILE A C 1
ATOM 724 O O . ILE A 1 88 ? -13.394 -2.980 34.879 1.00 80.94 88 ILE A O 1
ATOM 728 N N . LEU A 1 89 ? -14.767 -3.442 33.145 1.00 76.50 89 LEU A N 1
ATOM 729 C CA . LEU A 1 89 ? -14.816 -4.887 33.305 1.00 76.50 89 LEU A CA 1
ATOM 730 C C . LEU A 1 89 ? -13.915 -5.520 32.242 1.00 76.50 89 LEU A C 1
ATOM 732 O O . LEU A 1 89 ? -14.092 -5.287 31.048 1.00 76.50 89 LEU A O 1
ATOM 736 N N . THR A 1 90 ? -12.927 -6.298 32.674 1.00 70.81 90 THR A N 1
ATOM 737 C CA . THR A 1 90 ? -12.000 -6.986 31.772 1.00 70.81 90 THR A CA 1
ATOM 738 C C . THR A 1 90 ? -12.406 -8.447 31.632 1.00 70.81 90 THR A C 1
ATOM 740 O O . THR A 1 90 ? -12.732 -9.114 32.615 1.00 70.81 90 THR A O 1
ATOM 743 N N . THR A 1 91 ? -12.422 -8.942 30.396 1.00 65.56 91 THR A N 1
ATOM 744 C CA . THR A 1 91 ? -12.773 -10.327 30.073 1.00 65.56 91 THR A CA 1
ATOM 745 C C . THR A 1 91 ? -11.522 -11.090 29.655 1.00 65.56 91 THR A C 1
ATOM 747 O O . THR A 1 91 ? -10.666 -10.560 28.952 1.00 65.56 91 THR A O 1
ATOM 750 N N . ASN A 1 92 ? -11.416 -12.355 30.069 1.00 63.72 92 ASN A N 1
ATOM 751 C CA . ASN A 1 92 ? -10.354 -13.252 29.594 1.00 63.72 92 ASN A CA 1
ATOM 752 C C . ASN A 1 92 ? -10.637 -13.798 28.185 1.00 63.72 92 ASN A C 1
ATOM 754 O O . ASN A 1 92 ? -9.768 -14.416 27.576 1.00 63.72 92 ASN A O 1
ATOM 758 N N . GLU A 1 93 ? -11.855 -13.598 27.681 1.00 63.78 93 GLU A N 1
ATOM 759 C CA . GLU A 1 93 ? -12.266 -14.072 26.369 1.00 63.78 93 GLU A CA 1
ATOM 760 C C . GLU A 1 93 ? -11.963 -13.037 25.284 1.00 63.78 93 GLU A C 1
ATOM 762 O O . GLU A 1 93 ? -12.302 -11.861 25.416 1.00 63.78 93 GLU A O 1
ATOM 767 N N . THR A 1 94 ? -11.348 -13.497 24.194 1.00 62.84 94 THR A N 1
ATOM 768 C CA . THR A 1 94 ? -11.059 -12.706 22.986 1.00 62.84 94 THR A CA 1
ATOM 769 C C . THR A 1 94 ? -12.189 -12.764 21.958 1.00 62.84 94 THR A C 1
ATOM 771 O O . THR A 1 94 ? -12.123 -12.109 20.920 1.00 62.84 94 THR A O 1
ATOM 774 N N . THR A 1 95 ? -13.223 -13.568 22.219 1.00 66.25 95 THR A N 1
ATOM 775 C CA . THR A 1 95 ? -14.306 -13.807 21.264 1.00 66.25 95 THR A CA 1
ATOM 776 C C . THR A 1 95 ? -15.391 -12.742 21.368 1.00 66.25 95 THR A C 1
ATOM 778 O O . THR A 1 95 ? -15.774 -12.300 22.452 1.00 66.25 95 THR A O 1
ATOM 781 N N . LEU A 1 96 ? -15.887 -12.320 20.208 1.00 66.69 96 LEU A N 1
ATOM 782 C CA . LEU A 1 96 ? -16.905 -11.277 20.095 1.00 66.69 96 LEU A CA 1
ATOM 783 C C . LEU A 1 96 ? -18.318 -11.842 20.146 1.00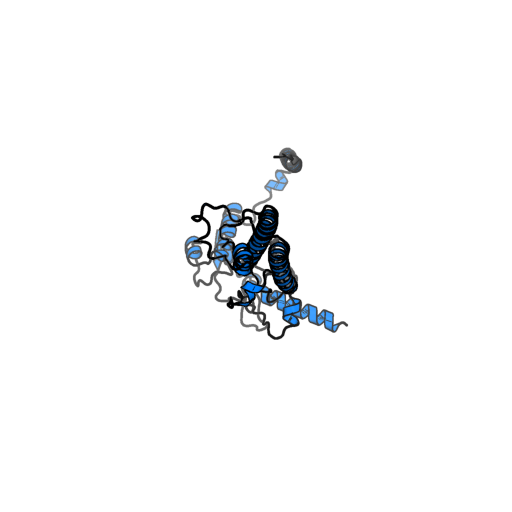 66.69 96 LEU A C 1
ATOM 785 O O . LEU A 1 96 ? -19.208 -11.277 20.779 1.00 66.69 96 LEU A O 1
ATOM 789 N N . GLU A 1 97 ? -18.501 -12.992 19.508 1.00 65.56 97 GLU A N 1
ATOM 790 C CA . GLU A 1 97 ? -19.748 -13.740 19.488 1.00 65.56 97 GLU A CA 1
ATOM 791 C C . GLU A 1 97 ? -19.490 -15.189 19.889 1.00 65.56 97 GLU A C 1
ATOM 793 O O . GLU A 1 97 ? -18.382 -15.705 19.734 1.00 65.56 97 GLU A O 1
ATOM 798 N N . LEU A 1 98 ? -20.538 -15.838 20.398 1.00 61.00 98 LEU A N 1
ATOM 799 C CA . LEU A 1 98 ? -20.547 -17.262 20.719 1.00 61.00 98 LEU A CA 1
ATOM 800 C C . LEU A 1 98 ? -19.997 -18.086 19.536 1.00 61.00 98 LEU A C 1
ATOM 802 O O . LEU A 1 98 ? -20.571 -18.017 18.444 1.00 61.00 98 LEU A O 1
ATOM 806 N N . PRO A 1 99 ? -18.992 -18.959 19.724 1.00 50.91 99 PRO A N 1
ATOM 807 C CA . PRO A 1 99 ? -18.965 -20.184 18.945 1.00 50.91 99 PRO A CA 1
ATOM 808 C C . PRO A 1 99 ? -20.206 -21.012 19.318 1.00 50.91 99 PRO A C 1
ATOM 810 O O . PRO A 1 99 ? -20.726 -20.911 20.424 1.00 50.91 99 PRO A O 1
ATOM 813 N N . VAL A 1 100 ? -20.668 -21.861 18.402 1.00 44.44 100 VAL A N 1
ATOM 814 C CA . VAL A 1 100 ? -21.864 -22.735 18.488 1.00 44.44 100 VAL A CA 1
ATOM 815 C C . VAL A 1 100 ? -21.920 -23.644 19.747 1.00 44.44 100 VAL A C 1
ATOM 817 O O . VAL A 1 100 ? -22.895 -24.358 19.966 1.00 44.44 100 VAL A O 1
ATOM 820 N N . THR A 1 101 ? -20.926 -23.591 20.635 1.00 42.16 101 THR A N 1
ATOM 821 C CA . THR A 1 101 ? -20.809 -24.415 21.838 1.00 42.16 101 THR A CA 1
ATOM 822 C C . THR A 1 101 ? -21.074 -23.599 23.108 1.00 42.16 101 THR A C 1
ATOM 824 O O . THR A 1 101 ? -20.410 -22.602 23.375 1.00 42.16 101 THR A O 1
ATOM 827 N N . ARG A 1 102 ? -22.002 -24.094 23.934 1.00 50.00 102 ARG A N 1
ATOM 828 C CA . ARG A 1 102 ? -22.585 -23.511 25.165 1.00 50.00 102 ARG A CA 1
ATOM 829 C C . ARG A 1 102 ? -21.617 -22.994 26.256 1.00 50.00 102 ARG A C 1
ATOM 831 O O . ARG A 1 102 ? -22.104 -22.456 27.243 1.00 50.00 102 ARG A O 1
ATOM 838 N N . ASN A 1 103 ? -20.299 -23.168 26.112 1.00 51.03 103 ASN A N 1
ATOM 839 C CA . ASN A 1 103 ? -19.317 -22.983 27.192 1.00 51.03 103 ASN A CA 1
ATOM 840 C C . ASN A 1 103 ? -18.347 -21.793 27.039 1.00 51.03 103 ASN A C 1
ATOM 842 O O . ASN A 1 103 ? -17.658 -21.506 28.012 1.00 51.03 103 ASN A O 1
ATOM 846 N N . ASN A 1 104 ? -18.298 -21.087 25.899 1.00 55.78 104 ASN A N 1
ATOM 847 C CA . ASN A 1 104 ? -17.438 -19.898 25.736 1.00 55.78 104 ASN A CA 1
ATOM 848 C C . ASN A 1 104 ? -18.300 -18.642 25.568 1.00 55.78 104 ASN A C 1
ATOM 850 O O . ASN A 1 104 ? -19.039 -18.528 24.588 1.00 55.78 104 ASN A O 1
ATOM 854 N N . LYS A 1 105 ? -18.232 -17.723 26.531 1.00 64.88 105 LYS A N 1
ATOM 855 C CA . LYS A 1 105 ? -19.048 -16.512 26.624 1.00 64.88 105 LYS A CA 1
ATOM 856 C C . LYS A 1 105 ? -18.321 -15.312 26.001 1.00 64.88 105 LYS A C 1
ATOM 858 O O . LYS A 1 105 ? -17.607 -14.577 26.678 1.00 64.88 105 LYS A O 1
ATOM 863 N N . GLY A 1 106 ? -18.576 -15.045 24.717 1.00 70.94 106 GLY A N 1
ATOM 864 C CA . GLY A 1 106 ? -18.038 -13.851 24.048 1.00 70.94 106 GLY A CA 1
ATOM 865 C C . GLY A 1 106 ? -18.483 -12.534 24.704 1.00 70.94 106 GLY A C 1
ATOM 866 O O . GLY A 1 106 ? -19.489 -12.497 25.414 1.00 70.94 106 GLY A O 1
ATOM 867 N N . SER A 1 107 ? -17.780 -11.428 24.449 1.00 73.75 107 SER A N 1
ATOM 868 C CA . SER A 1 107 ? -18.039 -10.115 25.078 1.00 73.75 107 SER A CA 1
ATOM 869 C C . SER A 1 107 ? -19.494 -9.634 24.960 1.00 73.75 107 SER A C 1
ATOM 871 O O . SER A 1 107 ? -20.026 -9.032 25.892 1.00 73.75 107 SER A O 1
ATOM 873 N N . MET A 1 108 ? -20.181 -9.974 23.864 1.00 77.50 108 MET A N 1
ATOM 874 C CA . MET A 1 108 ? -21.601 -9.669 23.661 1.00 77.50 108 MET A CA 1
ATOM 875 C C . MET A 1 108 ? -22.527 -10.392 24.653 1.00 77.50 108 MET A C 1
ATOM 877 O O . MET A 1 108 ? -23.582 -9.873 25.005 1.00 77.50 108 MET A O 1
ATOM 881 N N . SER A 1 109 ? -22.143 -11.575 25.139 1.00 78.06 109 SER A N 1
ATOM 882 C CA . SER A 1 109 ? -22.946 -12.315 26.122 1.00 78.06 109 SER A CA 1
ATOM 883 C C . SER A 1 109 ? -23.027 -11.588 27.464 1.00 78.06 109 SER A C 1
ATOM 885 O O . SER A 1 109 ? -24.085 -11.590 28.079 1.00 78.06 109 SER A O 1
ATOM 887 N N . TYR A 1 110 ? -21.975 -10.868 27.869 1.00 80.31 110 TYR A N 1
ATOM 888 C CA . TYR A 1 110 ? -21.984 -10.052 29.086 1.00 80.31 110 TYR A CA 1
ATOM 889 C C . TYR A 1 110 ? -22.976 -8.883 29.008 1.00 80.31 110 TYR A C 1
ATOM 891 O O . TYR A 1 110 ? -23.557 -8.509 30.030 1.00 80.31 110 TYR A O 1
ATOM 899 N N . LEU A 1 111 ? -23.183 -8.331 27.806 1.00 82.94 111 LEU A N 1
ATOM 900 C CA . LEU A 1 111 ? -24.186 -7.297 27.547 1.00 82.94 111 LEU A CA 1
ATOM 901 C C . LEU A 1 111 ? -25.609 -7.874 27.606 1.00 82.94 111 LEU A C 1
ATOM 903 O O . LEU A 1 111 ? -26.492 -7.270 28.206 1.00 82.94 111 LEU A O 1
ATOM 907 N N . LEU A 1 112 ? -25.823 -9.066 27.039 1.00 83.81 112 LEU A N 1
ATOM 908 C CA . LEU A 1 112 ? -27.125 -9.748 27.055 1.00 83.81 112 LEU A CA 1
ATOM 909 C C . LEU A 1 112 ? -27.510 -10.271 28.448 1.00 83.81 112 LEU A C 1
ATOM 911 O O . LEU A 1 112 ? -28.678 -10.211 28.821 1.00 83.81 112 LEU A O 1
ATOM 915 N N . ASP A 1 113 ? -26.531 -10.738 29.225 1.00 83.12 113 ASP A N 1
ATOM 916 C CA . ASP A 1 113 ? -26.710 -11.204 30.605 1.00 83.12 113 ASP A CA 1
ATOM 917 C C . ASP A 1 113 ? -26.923 -10.029 31.594 1.00 83.12 113 ASP A C 1
ATOM 919 O O . ASP A 1 113 ? -27.161 -10.256 32.779 1.00 83.12 113 ASP A O 1
ATOM 923 N N . GLY A 1 114 ? -26.806 -8.770 31.144 1.00 83.50 114 GLY A N 1
ATOM 924 C CA . GLY A 1 114 ? -26.949 -7.570 31.982 1.00 83.50 114 GLY A CA 1
ATOM 925 C C . GLY A 1 114 ? -25.789 -7.335 32.958 1.00 83.50 114 GLY A C 1
ATOM 926 O O . GLY A 1 114 ? -25.886 -6.516 33.867 1.00 83.50 114 GLY A O 1
ATOM 927 N N . THR A 1 115 ? -24.679 -8.057 32.792 1.00 83.38 115 THR A N 1
ATOM 928 C CA . THR A 1 115 ? -23.470 -7.903 33.623 1.00 83.38 115 THR A CA 1
ATOM 929 C C . THR A 1 115 ? -22.620 -6.693 33.233 1.00 83.38 115 THR A C 1
ATOM 931 O O . THR A 1 115 ? -21.759 -6.270 34.001 1.00 83.38 115 THR A O 1
ATOM 934 N N . CYS A 1 116 ? -22.840 -6.149 32.038 1.00 85.06 116 CYS A N 1
ATOM 935 C CA . CYS A 1 116 ? -22.179 -4.969 31.505 1.00 85.06 116 CYS A CA 1
ATOM 936 C C . CYS A 1 116 ? -23.229 -4.069 30.846 1.00 85.06 116 CYS A C 1
ATOM 938 O O . CYS A 1 116 ? -24.121 -4.571 30.167 1.00 85.06 116 CYS A O 1
ATOM 940 N N . ASP A 1 117 ? -23.103 -2.752 31.024 1.00 88.25 117 ASP A N 1
ATOM 941 C CA . ASP A 1 117 ? -24.040 -1.768 30.470 1.00 88.25 117 ASP A CA 1
ATOM 942 C C . ASP A 1 117 ? -23.657 -1.336 29.046 1.00 88.25 117 ASP A C 1
ATOM 944 O O . ASP A 1 117 ? -24.502 -0.876 28.280 1.00 88.25 117 ASP A O 1
ATOM 948 N N . MET A 1 118 ? -22.371 -1.434 28.685 1.00 86.94 118 MET A N 1
ATOM 949 C CA . MET A 1 118 ? -21.866 -0.995 27.384 1.00 86.94 118 MET A CA 1
ATOM 950 C C . MET A 1 118 ? -20.610 -1.757 26.954 1.00 86.94 118 MET A C 1
ATOM 952 O O . MET A 1 118 ? -19.596 -1.774 27.649 1.00 86.94 118 MET A O 1
ATOM 956 N N . VAL A 1 119 ? -20.627 -2.297 25.738 1.00 83.69 119 VAL A N 1
ATOM 957 C CA . VAL A 1 119 ? -19.429 -2.853 25.094 1.00 83.69 119 VAL A CA 1
ATOM 958 C C . VAL A 1 119 ? -18.856 -1.818 24.134 1.00 83.69 119 VAL A C 1
ATOM 960 O O . VAL A 1 119 ? -19.555 -1.329 23.247 1.00 83.69 119 VAL A O 1
ATOM 963 N N . VAL A 1 120 ? -17.576 -1.488 24.298 1.00 82.62 120 VAL A N 1
ATOM 964 C CA . VAL A 1 120 ? -16.872 -0.525 23.444 1.00 82.62 120 VAL A CA 1
ATOM 965 C C . VAL A 1 120 ? -15.835 -1.288 22.636 1.00 82.62 120 VAL A C 1
ATOM 967 O O . VAL A 1 120 ? -14.811 -1.726 23.154 1.00 82.62 120 VAL A O 1
ATOM 970 N N . SER A 1 121 ? -16.137 -1.481 21.356 1.00 77.88 121 SER A N 1
ATOM 971 C CA . SER A 1 121 ? -15.300 -2.228 20.419 1.00 77.88 121 SER A CA 1
ATOM 972 C C . SER A 1 121 ? -15.518 -1.746 18.990 1.00 77.88 121 SER A C 1
ATOM 974 O O . SER A 1 121 ? -16.518 -1.104 18.665 1.00 77.88 121 SER A O 1
ATOM 976 N N . ASP A 1 122 ? -14.592 -2.108 18.116 1.00 76.19 122 ASP A N 1
ATOM 977 C CA . ASP A 1 122 ? -14.726 -2.113 16.662 1.00 76.19 122 ASP A CA 1
ATOM 978 C C . ASP A 1 122 ? -15.693 -3.213 16.178 1.00 76.19 122 ASP A C 1
ATOM 980 O O . ASP A 1 122 ? -15.320 -4.250 15.633 1.00 76.19 122 ASP A O 1
ATOM 984 N N . LEU A 1 123 ? -16.989 -2.980 16.381 1.00 78.19 123 LEU A N 1
ATOM 985 C CA . LEU A 1 123 ? -18.042 -3.888 15.937 1.00 78.19 123 LEU A CA 1
ATOM 986 C C . LEU A 1 123 ? -18.489 -3.555 14.514 1.00 78.19 123 LEU A C 1
ATOM 988 O O . LEU A 1 123 ? -18.961 -2.455 14.235 1.00 78.19 123 LEU A O 1
ATOM 992 N N . PHE A 1 124 ? -18.440 -4.546 13.625 1.00 79.31 124 PHE A N 1
ATOM 993 C CA . PHE A 1 124 ? -19.169 -4.471 12.361 1.00 79.31 124 PHE A CA 1
ATOM 994 C C . PHE A 1 124 ? -20.677 -4.455 12.605 1.00 79.31 124 PHE A C 1
ATOM 996 O O . PHE A 1 124 ? -21.227 -5.292 13.324 1.00 79.31 124 PHE A O 1
ATOM 1003 N N . MET A 1 125 ? -21.356 -3.513 11.968 1.00 81.44 125 MET A N 1
ATOM 1004 C CA . MET A 1 125 ? -22.808 -3.440 11.972 1.00 81.44 125 MET A CA 1
ATOM 1005 C C . MET A 1 125 ? -23.388 -4.552 11.099 1.00 81.44 125 MET A C 1
ATOM 1007 O O . MET A 1 125 ? -23.272 -4.515 9.877 1.00 81.44 125 MET A O 1
ATOM 1011 N N . THR A 1 126 ? -24.016 -5.546 11.726 1.00 79.12 126 THR A N 1
ATOM 1012 C CA . THR A 1 126 ? -24.722 -6.634 11.039 1.00 79.12 126 THR A CA 1
ATOM 1013 C C . THR A 1 126 ? -26.193 -6.646 11.442 1.00 79.12 126 THR A C 1
ATOM 1015 O O . THR A 1 126 ? -26.555 -6.263 12.557 1.00 79.12 126 THR A O 1
ATOM 1018 N N . SER A 1 127 ? -27.062 -7.118 10.546 1.00 81.12 127 SER A N 1
ATOM 1019 C CA . SER A 1 127 ? -28.505 -7.224 10.807 1.00 81.12 127 SER A CA 1
ATOM 1020 C C . SER A 1 127 ? -28.819 -8.111 12.016 1.00 81.12 127 SER A C 1
ATOM 1022 O O . SER A 1 127 ? -29.745 -7.822 12.767 1.00 81.12 127 SER A O 1
ATOM 1024 N N . ARG A 1 128 ? -28.021 -9.163 12.247 1.00 79.31 128 ARG A N 1
ATOM 1025 C CA . ARG A 1 128 ? -28.156 -10.053 13.407 1.00 79.31 128 ARG A CA 1
ATOM 1026 C C . ARG A 1 128 ? -27.898 -9.324 14.727 1.00 79.31 128 ARG A C 1
ATOM 1028 O O . ARG A 1 128 ? -28.668 -9.518 15.660 1.00 79.31 128 ARG A O 1
ATOM 1035 N N . ARG A 1 129 ? -26.872 -8.466 14.796 1.00 79.75 129 ARG A N 1
ATOM 1036 C CA . ARG A 1 129 ? -26.565 -7.671 15.999 1.00 79.75 129 ARG A CA 1
ATOM 1037 C C . ARG A 1 129 ? -27.645 -6.631 16.276 1.00 79.75 129 ARG A C 1
ATOM 1039 O O . ARG A 1 129 ? -28.088 -6.523 17.409 1.00 79.75 129 ARG A O 1
ATOM 1046 N N . TYR A 1 130 ? -28.145 -5.953 15.243 1.00 84.69 130 TYR A N 1
ATOM 1047 C CA . TYR A 1 130 ? -29.219 -4.960 15.396 1.00 84.69 130 TYR A CA 1
ATOM 1048 C C . TYR A 1 130 ? -30.527 -5.515 15.964 1.00 84.69 130 TYR A C 1
ATOM 1050 O O . TYR A 1 130 ? -31.334 -4.752 16.480 1.00 84.69 130 TYR A O 1
ATOM 1058 N N . ARG A 1 131 ? -30.763 -6.828 15.860 1.00 84.12 131 ARG A N 1
ATOM 1059 C CA . ARG A 1 131 ? -31.955 -7.471 16.434 1.00 84.12 131 ARG A CA 1
ATOM 1060 C C . ARG A 1 131 ? -31.843 -7.739 17.933 1.00 84.12 131 ARG A C 1
ATOM 1062 O O . ARG A 1 131 ? -32.867 -7.995 18.555 1.00 84.12 131 ARG A O 1
ATOM 1069 N N . VAL A 1 132 ? -30.629 -7.758 18.482 1.00 83.62 132 VAL A N 1
ATOM 1070 C CA . VAL A 1 132 ? -30.373 -8.155 19.878 1.00 83.62 132 VAL A CA 1
ATOM 1071 C C . VAL A 1 132 ? -29.790 -7.030 20.723 1.00 83.62 132 VAL A C 1
ATOM 1073 O O . VAL A 1 132 ? -29.947 -7.062 21.937 1.00 83.62 132 VAL A O 1
ATOM 1076 N N . VAL A 1 133 ? -29.123 -6.052 20.104 1.00 85.44 133 VAL A N 1
ATOM 1077 C CA . VAL A 1 133 ? -28.495 -4.928 20.801 1.00 85.44 133 VAL A CA 1
ATOM 1078 C C . VAL A 1 133 ? -28.707 -3.616 20.056 1.00 85.44 133 VAL A C 1
ATOM 1080 O O . VAL A 1 133 ? -28.621 -3.557 18.825 1.00 85.44 133 VAL A O 1
ATOM 1083 N N . ASP A 1 134 ? -28.916 -2.550 20.824 1.00 88.31 134 ASP A N 1
ATOM 1084 C CA . ASP A 1 134 ? -28.974 -1.190 20.305 1.00 88.31 134 ASP A CA 1
ATOM 1085 C C . ASP A 1 134 ? -27.557 -0.684 20.025 1.00 88.31 134 ASP A C 1
ATOM 1087 O O . ASP A 1 134 ? -26.732 -0.532 20.927 1.00 88.31 134 ASP A O 1
ATOM 1091 N N . MET A 1 135 ? -27.264 -0.414 18.753 1.00 87.88 135 MET A N 1
ATOM 1092 C CA . MET A 1 135 ? -25.982 0.145 18.327 1.00 87.88 135 MET A CA 1
ATOM 1093 C C . MET A 1 135 ? -26.159 1.587 17.847 1.00 87.88 135 MET A C 1
ATOM 1095 O O . MET A 1 135 ? -27.071 1.860 17.058 1.00 87.88 135 MET A O 1
ATOM 1099 N N . PRO A 1 136 ? -25.278 2.515 18.265 1.00 87.00 136 PRO A N 1
ATOM 1100 C CA . PRO A 1 136 ? -25.307 3.883 17.774 1.00 87.00 136 PRO A CA 1
ATOM 1101 C C . PRO A 1 136 ? -24.975 3.940 16.278 1.00 87.00 136 PRO A C 1
ATOM 1103 O O . PRO A 1 136 ? -24.444 2.993 15.694 1.00 87.00 136 PRO A O 1
ATOM 1106 N N . TYR A 1 137 ? -25.249 5.091 15.661 1.00 86.06 137 TYR A N 1
ATOM 1107 C CA . TYR A 1 137 ? -24.793 5.353 14.298 1.00 86.06 137 TYR A CA 1
ATOM 1108 C C . TYR A 1 137 ? -23.259 5.198 14.216 1.00 86.06 137 TYR A C 1
ATOM 1110 O O . TYR A 1 137 ? -22.556 5.671 15.118 1.00 86.06 137 TYR A O 1
ATOM 1118 N N . PRO A 1 138 ? -22.721 4.559 13.160 1.00 83.75 138 PRO A N 1
ATOM 1119 C CA . PRO A 1 138 ? -21.297 4.278 13.059 1.00 83.75 138 PRO A CA 1
ATOM 1120 C C . PRO A 1 138 ? -20.497 5.577 13.043 1.00 83.75 138 PRO A C 1
ATOM 1122 O O . PRO A 1 138 ? -20.695 6.445 12.194 1.00 83.75 138 PRO A O 1
ATOM 1125 N N . TRP A 1 139 ? -19.559 5.691 13.979 1.00 79.50 139 TRP A N 1
ATOM 1126 C CA . TRP A 1 139 ? -18.650 6.834 14.078 1.00 79.50 139 TRP A CA 1
ATOM 1127 C C . TRP A 1 139 ? -17.438 6.705 13.141 1.00 79.50 139 TRP A C 1
ATOM 1129 O O . TRP A 1 139 ? -16.760 7.696 12.874 1.00 79.50 139 TRP A O 1
ATOM 1139 N N . TYR A 1 140 ? -17.183 5.501 12.617 1.00 82.06 140 TYR A N 1
ATOM 1140 C CA . TYR A 1 140 ? -16.176 5.220 11.600 1.00 82.06 140 TYR A CA 1
ATOM 1141 C C . TYR A 1 140 ? -16.789 4.393 10.471 1.00 82.06 140 TYR A C 1
ATOM 1143 O O . TYR A 1 140 ? -17.440 3.377 10.711 1.00 82.06 140 TYR A O 1
ATOM 1151 N N . GLN A 1 141 ? -16.559 4.829 9.236 1.00 82.88 141 GLN A N 1
ATOM 1152 C CA . GLN A 1 141 ? -16.903 4.088 8.030 1.00 82.88 141 GLN A CA 1
ATOM 1153 C C . GLN A 1 141 ? -15.642 3.973 7.181 1.00 82.88 141 GLN A C 1
ATOM 1155 O O . GLN A 1 141 ? -15.028 4.978 6.821 1.00 82.88 141 GLN A O 1
ATOM 1160 N N . GLY A 1 142 ? -15.246 2.743 6.879 1.00 81.50 142 GLY A N 1
ATOM 1161 C CA . GLY A 1 142 ? -14.074 2.455 6.068 1.00 81.50 142 GLY A CA 1
ATOM 1162 C C . GLY A 1 142 ? -14.268 1.163 5.282 1.00 81.50 142 GLY A C 1
ATOM 1163 O O . GLY A 1 142 ? -15.015 0.287 5.723 1.00 81.50 142 GLY A O 1
ATOM 1164 N N . PRO A 1 143 ? -13.628 1.032 4.110 1.00 77.94 143 PRO A N 1
ATOM 1165 C CA . PRO A 1 143 ? -13.651 -0.217 3.368 1.00 77.94 143 PRO A CA 1
ATOM 1166 C C . PRO A 1 143 ? -12.821 -1.283 4.092 1.00 77.94 143 PRO A C 1
ATOM 1168 O O . PRO A 1 143 ? -11.780 -0.971 4.678 1.00 77.94 143 PRO A O 1
ATOM 1171 N N . ALA A 1 144 ? -13.236 -2.546 3.987 1.00 77.50 144 ALA A N 1
ATOM 1172 C CA . ALA A 1 144 ? -12.364 -3.668 4.315 1.00 77.50 144 ALA A CA 1
ATOM 1173 C C . ALA A 1 144 ? -11.167 -3.679 3.351 1.00 77.50 144 ALA A C 1
ATOM 1175 O O . ALA A 1 144 ? -11.314 -3.411 2.157 1.00 77.50 144 ALA A O 1
ATOM 1176 N N . ARG A 1 145 ? -9.972 -3.957 3.873 1.00 80.94 145 ARG A N 1
ATOM 1177 C CA . ARG A 1 145 ? -8.732 -4.001 3.091 1.00 80.94 145 ARG A CA 1
ATOM 1178 C C . ARG A 1 145 ? -8.005 -5.302 3.372 1.00 80.94 145 ARG A C 1
ATOM 1180 O O . ARG A 1 145 ? -7.985 -5.761 4.510 1.00 80.94 145 ARG A O 1
ATOM 1187 N N . PHE A 1 146 ? -7.382 -5.852 2.341 1.00 80.44 146 PHE A N 1
ATOM 1188 C CA . PHE A 1 146 ? -6.475 -6.980 2.486 1.00 80.44 146 PHE A CA 1
ATOM 1189 C C . PHE A 1 146 ? -5.077 -6.463 2.793 1.00 80.44 146 PHE A C 1
ATOM 1191 O O . PHE A 1 146 ? -4.628 -5.472 2.214 1.00 80.44 146 PHE A O 1
ATOM 1198 N N . LEU A 1 147 ? -4.396 -7.148 3.703 1.00 83.88 147 LEU A N 1
ATOM 1199 C CA . LEU A 1 147 ? -2.973 -6.967 3.916 1.00 83.88 147 LEU A CA 1
ATOM 1200 C C . LEU A 1 147 ? -2.251 -8.077 3.158 1.00 83.88 147 LEU A C 1
ATOM 1202 O O . LEU A 1 147 ? -2.495 -9.255 3.402 1.00 83.88 147 LEU A O 1
ATOM 1206 N N . ILE A 1 148 ? -1.392 -7.685 2.223 1.00 82.69 148 ILE A N 1
ATOM 1207 C CA . ILE A 1 148 ? -0.638 -8.599 1.367 1.00 82.69 148 ILE A CA 1
ATOM 1208 C C . ILE A 1 148 ? 0.849 -8.363 1.656 1.00 82.69 148 ILE A C 1
ATOM 1210 O O . ILE A 1 148 ? 1.250 -7.200 1.782 1.00 82.69 148 ILE A O 1
ATOM 1214 N N . PRO A 1 149 ? 1.670 -9.420 1.793 1.00 78.94 149 PRO A N 1
ATOM 1215 C CA . PRO A 1 149 ? 3.108 -9.252 1.938 1.00 78.94 149 PRO A CA 1
ATOM 1216 C C . PRO A 1 149 ? 3.690 -8.547 0.710 1.00 78.94 149 PRO A C 1
ATOM 1218 O O . PRO A 1 149 ? 3.274 -8.787 -0.425 1.00 78.94 149 PRO A O 1
ATOM 1221 N N . VAL A 1 150 ? 4.666 -7.672 0.945 1.00 76.19 150 VAL A N 1
ATOM 1222 C CA . VAL A 1 150 ? 5.409 -7.034 -0.144 1.00 76.19 150 VAL A CA 1
ATOM 1223 C C . VAL A 1 150 ? 6.213 -8.124 -0.866 1.00 76.19 150 VAL A C 1
ATOM 1225 O O . VAL A 1 150 ? 6.901 -8.888 -0.188 1.00 76.19 150 VAL A O 1
ATOM 1228 N N . PRO A 1 151 ? 6.119 -8.236 -2.203 1.00 71.31 151 PRO A N 1
ATOM 1229 C CA . PRO A 1 151 ? 6.884 -9.224 -2.955 1.00 71.31 151 PRO A CA 1
ATOM 1230 C C . PRO A 1 151 ? 8.395 -8.984 -2.826 1.00 71.31 151 PRO A C 1
ATOM 1232 O O . PRO A 1 151 ? 8.852 -7.841 -2.762 1.00 71.31 151 PRO A O 1
ATOM 1235 N N . ASP A 1 152 ? 9.170 -10.072 -2.811 1.00 71.62 152 ASP A N 1
ATOM 1236 C CA . ASP A 1 152 ? 10.630 -10.003 -2.744 1.00 71.62 152 ASP A CA 1
ATOM 1237 C C . ASP A 1 152 ? 11.207 -9.333 -3.995 1.00 71.62 152 ASP A C 1
ATOM 1239 O O . ASP A 1 152 ? 10.952 -9.760 -5.124 1.00 71.62 152 ASP A O 1
ATOM 1243 N N . VAL A 1 153 ? 12.057 -8.325 -3.788 1.00 65.31 153 VAL A N 1
ATOM 1244 C CA . VAL A 1 153 ? 12.749 -7.621 -4.872 1.00 65.31 153 VAL A CA 1
ATOM 1245 C C . VAL A 1 153 ? 13.799 -8.551 -5.477 1.00 65.31 153 VAL A C 1
ATOM 1247 O O . VAL A 1 153 ? 14.909 -8.691 -4.961 1.00 65.31 153 VAL A O 1
ATOM 1250 N N . ARG A 1 154 ? 13.468 -9.212 -6.589 1.00 64.62 154 ARG A N 1
ATOM 1251 C CA . ARG A 1 154 ? 14.436 -10.025 -7.336 1.00 64.62 154 ARG A CA 1
ATOM 1252 C C . ARG A 1 154 ? 15.229 -9.136 -8.287 1.00 64.62 154 ARG A C 1
ATOM 1254 O O . ARG A 1 154 ? 14.660 -8.415 -9.104 1.00 64.62 154 ARG A O 1
ATOM 1261 N N . LEU A 1 155 ? 16.558 -9.219 -8.212 1.00 62.12 155 LEU A N 1
ATOM 1262 C CA . LEU A 1 155 ? 17.458 -8.533 -9.140 1.00 62.12 155 LEU A CA 1
ATOM 1263 C C . LEU A 1 155 ? 17.220 -9.048 -10.561 1.00 62.12 155 LEU A C 1
ATOM 1265 O O . LEU A 1 155 ? 17.640 -10.146 -10.924 1.00 62.12 155 LEU A O 1
ATOM 1269 N N . ASN A 1 156 ? 16.536 -8.248 -11.372 1.00 65.75 156 ASN A N 1
ATOM 1270 C CA . ASN A 1 156 ? 16.277 -8.576 -12.761 1.00 65.75 156 ASN A CA 1
ATOM 1271 C C . ASN A 1 156 ? 17.202 -7.755 -13.662 1.00 65.75 156 ASN A C 1
ATOM 1273 O O . ASN A 1 156 ? 16.904 -6.606 -13.978 1.00 65.75 156 ASN A O 1
ATOM 1277 N N . PHE A 1 157 ? 18.313 -8.341 -14.116 1.00 71.00 157 PHE A N 1
ATOM 1278 C CA . PHE A 1 157 ? 19.224 -7.689 -15.070 1.00 71.00 157 PHE A CA 1
ATOM 1279 C C . PHE A 1 157 ? 18.524 -7.291 -16.380 1.00 71.00 157 PHE A C 1
ATOM 1281 O O . PHE A 1 157 ? 18.918 -6.315 -17.019 1.00 71.00 157 PHE A O 1
ATOM 1288 N N . ALA A 1 158 ? 17.428 -7.968 -16.748 1.00 70.06 158 ALA A N 1
ATOM 1289 C CA . ALA A 1 158 ? 16.613 -7.577 -17.894 1.00 70.06 158 ALA A CA 1
ATOM 1290 C C . ALA A 1 158 ? 15.906 -6.221 -17.694 1.00 70.06 158 ALA A C 1
ATOM 1292 O O . ALA A 1 158 ? 15.476 -5.615 -18.674 1.00 70.06 158 ALA A O 1
ATOM 1293 N N . ALA A 1 159 ? 15.818 -5.701 -16.462 1.00 72.62 159 ALA A N 1
ATOM 1294 C CA . ALA A 1 159 ? 15.260 -4.380 -16.179 1.00 72.62 159 ALA A CA 1
ATOM 1295 C C . ALA A 1 159 ? 16.060 -3.245 -16.833 1.00 72.62 159 ALA A C 1
ATOM 1297 O O . ALA A 1 159 ? 15.471 -2.228 -17.178 1.00 72.62 159 ALA A O 1
ATOM 1298 N N . VAL A 1 160 ? 17.361 -3.435 -17.083 1.00 79.38 160 VAL A N 1
ATOM 1299 C CA . VAL A 1 160 ? 18.191 -2.448 -17.795 1.00 79.38 160 VAL A CA 1
ATOM 1300 C C . VAL A 1 160 ? 17.782 -2.337 -19.268 1.00 79.38 160 VAL A C 1
ATOM 1302 O O . VAL A 1 160 ? 17.853 -1.264 -19.848 1.00 79.38 160 VAL A O 1
ATOM 1305 N N . LEU A 1 161 ? 17.289 -3.417 -19.879 1.00 81.38 161 LEU A N 1
ATOM 1306 C CA . LEU A 1 161 ? 16.862 -3.424 -21.284 1.00 81.38 161 LEU A CA 1
ATOM 1307 C C . LEU A 1 161 ? 15.380 -3.060 -21.476 1.00 81.38 161 LEU A C 1
ATOM 1309 O O . LEU A 1 161 ? 14.982 -2.738 -22.596 1.00 81.38 161 LEU A O 1
ATOM 1313 N N . LYS A 1 162 ? 14.575 -3.064 -20.402 1.00 80.75 162 LYS A N 1
ATOM 1314 C CA . LYS A 1 162 ? 13.144 -2.696 -20.412 1.00 80.75 162 LYS A CA 1
ATOM 1315 C C . LYS A 1 162 ? 12.801 -1.257 -20.845 1.00 80.75 162 LYS A C 1
ATOM 1317 O O . LYS A 1 162 ? 11.701 -1.100 -21.377 1.00 80.75 162 LYS A O 1
ATOM 1322 N N . PRO A 1 163 ? 13.637 -0.214 -20.641 1.00 85.88 163 PRO A N 1
ATOM 1323 C CA . PRO A 1 163 ? 13.263 1.163 -20.971 1.00 85.88 163 PRO A CA 1
ATOM 1324 C C . PRO A 1 163 ? 12.873 1.354 -22.437 1.00 85.88 163 PRO A C 1
ATOM 1326 O O . PRO A 1 163 ? 11.973 2.130 -22.745 1.00 85.88 163 PRO A O 1
ATOM 1329 N N . PHE A 1 164 ? 13.508 0.607 -23.340 1.00 88.31 164 PHE A N 1
ATOM 1330 C CA . PHE A 1 164 ? 13.168 0.605 -24.754 1.00 88.31 164 PHE A CA 1
ATOM 1331 C C . PHE A 1 164 ? 12.564 -0.727 -25.174 1.00 88.31 164 PHE A C 1
ATOM 1333 O O . PHE A 1 164 ? 13.076 -1.802 -24.868 1.00 88.31 164 PHE A O 1
ATOM 1340 N N . GLN A 1 165 ? 11.485 -0.648 -25.951 1.00 89.69 165 GLN A N 1
ATOM 1341 C CA . GLN A 1 165 ? 10.934 -1.822 -26.612 1.00 89.69 165 GLN A CA 1
ATOM 1342 C C . GLN A 1 165 ? 11.979 -2.430 -27.551 1.00 89.69 165 GLN A C 1
ATOM 1344 O O . GLN A 1 165 ? 12.747 -1.712 -28.192 1.00 89.69 165 GLN A O 1
ATOM 1349 N N . PHE A 1 166 ? 11.947 -3.752 -27.720 1.00 88.50 166 PHE A N 1
ATOM 1350 C CA . PHE A 1 166 ? 12.863 -4.469 -28.615 1.00 88.50 166 PHE A CA 1
ATOM 1351 C C . PHE A 1 166 ? 12.920 -3.872 -30.034 1.00 88.50 166 PHE A C 1
ATOM 1353 O O . PHE A 1 166 ? 13.980 -3.769 -30.645 1.00 88.50 166 PHE A O 1
ATOM 1360 N N . ARG A 1 167 ? 11.782 -3.379 -30.537 1.00 93.12 167 ARG A N 1
ATOM 1361 C CA . ARG A 1 167 ? 11.695 -2.709 -31.841 1.00 93.12 167 ARG A CA 1
ATOM 1362 C C . ARG A 1 167 ? 12.547 -1.434 -31.913 1.00 93.12 167 ARG A C 1
ATOM 1364 O O . ARG A 1 167 ? 13.168 -1.186 -32.940 1.00 93.12 167 ARG A O 1
ATOM 1371 N N . VAL A 1 168 ? 12.602 -0.647 -30.838 1.00 92.94 168 VAL A N 1
ATOM 1372 C CA . VAL A 1 168 ? 13.405 0.587 -30.761 1.00 92.94 168 VAL A CA 1
ATOM 1373 C C . VAL A 1 168 ? 14.896 0.257 -30.776 1.00 92.94 168 VAL A C 1
ATOM 1375 O O . VAL A 1 168 ? 15.653 0.926 -31.472 1.00 92.94 168 VAL A O 1
ATOM 1378 N N . TRP A 1 169 ? 15.310 -0.820 -30.104 1.00 92.62 169 TRP A N 1
ATOM 1379 C CA . TRP A 1 169 ? 16.692 -1.306 -30.159 1.00 92.62 169 TRP A CA 1
ATOM 1380 C C . TRP A 1 169 ? 17.131 -1.660 -31.584 1.00 92.62 169 TRP A C 1
ATOM 1382 O O . TRP A 1 169 ? 18.219 -1.268 -32.005 1.00 92.62 169 TRP A O 1
ATOM 1392 N N . ILE A 1 170 ? 16.269 -2.329 -32.358 1.00 94.31 170 ILE A N 1
ATOM 1393 C CA . ILE A 1 170 ? 16.543 -2.626 -33.773 1.00 94.31 170 ILE A CA 1
ATOM 1394 C C . ILE A 1 170 ? 16.732 -1.328 -34.567 1.00 94.31 170 ILE A C 1
ATOM 1396 O O . ILE A 1 170 ? 17.730 -1.177 -35.272 1.00 94.31 170 ILE A O 1
ATOM 1400 N N . TRP A 1 171 ? 15.815 -0.367 -34.430 1.00 94.25 171 TRP A N 1
ATOM 1401 C CA . TRP A 1 171 ? 15.916 0.922 -35.124 1.00 94.25 171 TRP A CA 1
ATOM 1402 C C . TRP A 1 171 ? 17.144 1.738 -34.704 1.00 94.25 171 TRP A C 1
ATOM 1404 O O . TRP A 1 171 ? 17.730 2.433 -35.536 1.00 94.25 171 TRP A O 1
ATOM 1414 N N . LEU A 1 172 ? 17.594 1.613 -33.455 1.00 92.88 172 LEU A N 1
ATOM 1415 C CA . LEU A 1 172 ? 18.834 2.224 -32.980 1.00 92.88 172 LEU A CA 1
ATOM 1416 C C . LEU A 1 172 ? 20.042 1.638 -33.723 1.00 92.88 172 LEU A C 1
ATOM 1418 O O . LEU A 1 172 ? 20.839 2.393 -34.275 1.00 92.88 172 LEU A O 1
ATOM 1422 N N . VAL A 1 173 ? 20.144 0.311 -33.832 1.00 92.69 173 VAL A N 1
ATOM 1423 C CA . VAL A 1 173 ? 21.235 -0.344 -34.579 1.00 92.69 173 VAL A CA 1
ATOM 1424 C C . VAL A 1 173 ? 21.204 0.036 -36.063 1.00 92.69 173 VAL A C 1
ATOM 1426 O O . VAL A 1 173 ? 22.242 0.366 -36.638 1.00 92.69 173 VAL A O 1
ATOM 1429 N N . VAL A 1 174 ? 20.017 0.054 -36.678 1.00 94.38 174 VAL A N 1
ATOM 1430 C CA . VAL A 1 174 ? 19.839 0.450 -38.086 1.00 94.38 174 VAL A CA 1
ATOM 1431 C C . VAL A 1 174 ? 20.244 1.909 -38.311 1.00 94.38 174 VAL A C 1
ATOM 1433 O O . VAL A 1 174 ? 20.984 2.201 -39.252 1.00 94.38 174 VAL A O 1
ATOM 1436 N N . SER A 1 175 ? 19.812 2.830 -37.446 1.00 92.88 175 SER A N 1
ATOM 1437 C CA . SER A 1 175 ? 20.165 4.251 -37.563 1.00 92.88 175 SER A CA 1
ATOM 1438 C C . SER A 1 175 ? 21.665 4.490 -37.378 1.00 92.88 175 SER A C 1
ATOM 1440 O O . SER A 1 175 ? 22.262 5.243 -38.147 1.00 92.88 175 SER A O 1
ATOM 1442 N N . LEU A 1 176 ? 22.306 3.779 -36.444 1.00 91.50 176 LEU A N 1
ATOM 1443 C CA . LEU A 1 176 ? 23.752 3.820 -36.244 1.00 91.50 176 LEU A CA 1
ATOM 1444 C C . LEU A 1 176 ? 24.503 3.353 -37.502 1.00 91.50 176 LEU A C 1
ATOM 1446 O O . LEU A 1 176 ? 25.412 4.042 -37.972 1.00 91.50 176 LEU A O 1
ATOM 1450 N N . ALA A 1 177 ? 24.084 2.231 -38.098 1.00 91.38 177 ALA A N 1
ATOM 1451 C CA . ALA A 1 177 ? 24.656 1.720 -39.344 1.00 91.38 177 ALA A CA 1
ATOM 1452 C C . ALA A 1 177 ? 24.493 2.710 -40.513 1.00 91.38 177 ALA A C 1
ATOM 1454 O O . ALA A 1 177 ? 25.442 2.931 -41.270 1.00 91.38 177 ALA A O 1
ATOM 1455 N N . LEU A 1 178 ? 23.327 3.354 -40.629 1.00 91.88 178 LEU A N 1
ATOM 1456 C CA . LEU A 1 178 ? 23.048 4.353 -41.662 1.00 91.88 178 LEU A CA 1
ATOM 1457 C C . LEU A 1 178 ? 23.944 5.587 -41.507 1.00 91.88 178 LEU A C 1
ATOM 1459 O O . LEU A 1 178 ? 24.567 6.027 -42.473 1.00 91.88 178 LEU A O 1
ATOM 1463 N N . VAL A 1 179 ? 24.083 6.118 -40.292 1.00 90.00 179 VAL A N 1
ATOM 1464 C CA . VAL A 1 179 ? 24.935 7.286 -40.028 1.00 90.00 179 VAL A CA 1
ATOM 1465 C C . VAL A 1 179 ? 26.393 6.972 -40.345 1.00 90.00 179 VAL A C 1
ATOM 1467 O O . VAL A 1 179 ? 27.050 7.721 -41.067 1.00 90.00 179 VAL A O 1
ATOM 1470 N N . ILE A 1 180 ? 26.891 5.814 -39.927 1.00 87.88 180 ILE A N 1
ATOM 1471 C CA . ILE A 1 180 ? 28.225 5.333 -40.296 1.00 87.88 180 ILE A CA 1
ATOM 1472 C C . ILE A 1 180 ? 28.403 5.245 -41.820 1.00 87.88 180 ILE A C 1
ATOM 1474 O O . ILE A 1 180 ? 29.436 5.678 -42.346 1.00 87.88 180 ILE A O 1
ATOM 1478 N N . ALA A 1 181 ? 27.421 4.688 -42.535 1.00 88.56 181 ALA A N 1
ATOM 1479 C CA . ALA A 1 181 ? 27.465 4.565 -43.988 1.00 88.56 181 ALA A CA 1
ATOM 1480 C C . ALA A 1 181 ? 27.521 5.944 -44.659 1.00 88.56 181 ALA A C 1
ATOM 1482 O O . ALA A 1 181 ? 28.348 6.153 -45.546 1.00 88.56 181 ALA A O 1
ATOM 1483 N N . THR A 1 182 ? 26.738 6.918 -44.182 1.00 86.50 182 THR A N 1
ATOM 1484 C CA . THR A 1 182 ? 26.783 8.299 -44.693 1.00 86.50 182 THR A CA 1
ATOM 1485 C C . THR A 1 182 ? 28.128 8.979 -44.423 1.00 86.50 182 THR A C 1
ATOM 1487 O O . THR A 1 182 ? 28.681 9.595 -45.333 1.00 86.50 182 THR A O 1
ATOM 1490 N N . PHE A 1 183 ? 28.738 8.796 -43.244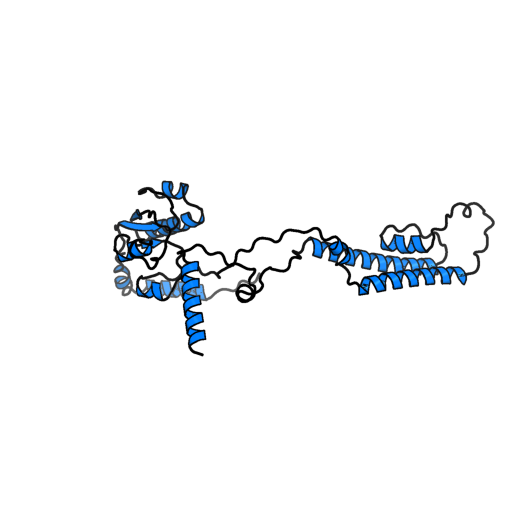 1.00 83.50 183 PHE A N 1
ATOM 1491 C CA . PHE A 1 183 ? 30.098 9.285 -42.973 1.00 83.50 183 PHE A CA 1
ATOM 1492 C C . PHE A 1 183 ? 31.132 8.677 -43.932 1.00 83.50 183 PHE A C 1
ATOM 1494 O O . PHE A 1 183 ? 32.015 9.389 -44.420 1.00 83.50 183 PHE A O 1
ATOM 1501 N N . LYS A 1 184 ? 31.032 7.375 -44.229 1.00 81.62 184 LYS A N 1
ATOM 1502 C CA . LYS A 1 184 ? 31.900 6.709 -45.212 1.00 81.62 184 LYS A CA 1
ATOM 1503 C C . LYS A 1 184 ? 31.686 7.239 -46.625 1.00 81.62 184 LYS A C 1
ATOM 1505 O O . LYS A 1 184 ? 32.668 7.508 -47.312 1.00 81.62 184 LYS A O 1
ATOM 1510 N N . LEU A 1 185 ? 30.433 7.414 -47.031 1.00 84.12 185 LEU A N 1
ATOM 1511 C CA . LEU A 1 185 ? 30.055 7.898 -48.353 1.00 84.12 185 LEU A CA 1
ATOM 1512 C C . LEU A 1 185 ? 30.575 9.325 -48.579 1.00 84.12 185 LEU A C 1
ATOM 1514 O O . LEU A 1 185 ? 31.302 9.574 -49.536 1.00 84.12 185 LEU A O 1
ATOM 1518 N N . ILE A 1 186 ? 30.325 10.235 -47.634 1.00 80.88 186 ILE A N 1
ATOM 1519 C CA . ILE A 1 186 ? 30.830 11.616 -47.678 1.00 80.88 186 ILE A CA 1
ATOM 1520 C C . ILE A 1 186 ? 32.360 11.635 -47.756 1.00 80.88 186 ILE A C 1
ATOM 1522 O O . ILE A 1 186 ? 32.932 12.425 -48.502 1.00 80.88 186 ILE A O 1
ATOM 1526 N N . LYS A 1 187 ? 33.045 10.752 -47.023 1.00 76.38 187 LYS A N 1
ATOM 1527 C CA . LYS A 1 187 ? 34.506 10.644 -47.088 1.00 76.38 187 LYS A CA 1
ATOM 1528 C C . LYS A 1 187 ? 35.000 10.117 -48.441 1.00 76.38 187 LYS A C 1
ATOM 1530 O O . LYS A 1 187 ? 36.055 10.563 -48.879 1.00 76.38 187 LYS A O 1
ATOM 1535 N N . HIS A 1 188 ? 34.277 9.186 -49.064 1.00 78.31 188 HIS A N 1
ATOM 1536 C CA . HIS A 1 188 ? 34.660 8.542 -50.323 1.00 78.31 188 HIS A CA 1
ATOM 1537 C C . HIS A 1 188 ? 34.496 9.464 -51.538 1.00 78.31 188 HIS A C 1
ATOM 1539 O O . HIS A 1 188 ? 35.413 9.565 -52.343 1.00 78.31 188 HIS A O 1
ATOM 1545 N N . TYR A 1 189 ? 33.375 10.183 -51.642 1.00 76.94 189 TYR A N 1
ATOM 1546 C CA . TYR A 1 189 ? 33.083 11.056 -52.791 1.00 76.94 189 TYR A CA 1
ATOM 1547 C C . TYR A 1 189 ? 33.727 12.446 -52.711 1.00 76.94 189 TYR A C 1
ATOM 1549 O O . TYR A 1 189 ? 33.570 13.257 -53.619 1.00 76.94 189 TYR A O 1
ATOM 1557 N N . GLN A 1 190 ? 34.434 12.760 -51.625 1.00 69.31 190 GLN A N 1
ATOM 1558 C CA . GLN A 1 190 ? 35.085 14.056 -51.469 1.00 69.31 190 GLN A CA 1
ATOM 1559 C C . GLN A 1 190 ? 36.569 13.973 -51.848 1.00 69.31 190 GLN A C 1
ATOM 1561 O O . GLN A 1 190 ? 37.294 13.189 -51.225 1.00 69.31 190 GLN A O 1
ATOM 1566 N N . PRO A 1 191 ? 37.055 14.823 -52.774 1.00 63.38 191 PRO A N 1
ATOM 1567 C CA . PRO A 1 191 ? 38.450 14.816 -53.203 1.00 63.38 191 PRO A CA 1
ATOM 1568 C C . PRO A 1 191 ? 39.411 15.058 -52.024 1.00 63.38 191 PRO A C 1
ATOM 1570 O O . PRO A 1 191 ? 39.027 15.694 -51.027 1.00 63.38 191 PRO A O 1
ATOM 1573 N N . PRO A 1 192 ? 40.651 14.532 -52.083 1.00 63.03 192 PRO A N 1
ATOM 1574 C CA . PRO A 1 192 ? 41.659 14.799 -51.063 1.00 63.03 192 PRO A CA 1
ATOM 1575 C C . PRO A 1 192 ? 41.846 16.314 -50.905 1.00 63.03 192 PRO A C 1
ATOM 1577 O O . PRO A 1 192 ? 41.869 17.048 -51.890 1.00 63.03 192 PRO A O 1
ATOM 1580 N N . LEU A 1 193 ? 41.914 16.792 -49.655 1.00 60.59 193 LEU A N 1
ATOM 1581 C CA . LEU A 1 193 ? 42.205 18.205 -49.400 1.00 60.59 193 LEU A CA 1
ATOM 1582 C C . LEU A 1 193 ? 43.576 18.539 -50.018 1.00 60.59 193 LEU A C 1
ATOM 1584 O O . LEU A 1 193 ? 44.496 17.734 -49.838 1.00 60.59 193 LEU A O 1
ATOM 1588 N N . PRO A 1 194 ? 43.734 19.689 -50.701 1.00 50.50 194 PRO A N 1
ATOM 1589 C CA . PRO A 1 194 ? 45.037 20.118 -51.185 1.00 50.50 194 PRO A CA 1
ATOM 1590 C C . PRO A 1 194 ? 46.002 20.215 -50.002 1.00 50.50 194 PRO A C 1
ATOM 1592 O O . PRO A 1 194 ? 45.674 20.782 -48.957 1.00 50.50 194 PRO A O 1
ATOM 1595 N N . SER A 1 195 ? 47.167 19.590 -50.148 1.00 48.31 195 SER A N 1
ATOM 1596 C CA . SER A 1 195 ? 48.231 19.620 -49.153 1.00 48.31 195 SER A CA 1
ATOM 1597 C C . SER A 1 195 ? 48.784 21.042 -49.078 1.00 48.31 195 SER A C 1
ATOM 1599 O O . SER A 1 195 ? 49.453 21.489 -50.004 1.00 48.31 195 SER A O 1
ATOM 1601 N N . THR A 1 196 ? 48.488 21.777 -48.008 1.00 47.69 196 THR A N 1
ATOM 1602 C CA . THR A 1 196 ? 49.202 23.024 -47.716 1.00 47.69 196 THR A CA 1
ATOM 1603 C C . THR A 1 196 ? 50.658 22.699 -47.335 1.00 47.69 196 THR A C 1
ATOM 1605 O O . THR A 1 196 ? 50.872 21.703 -46.637 1.00 47.69 196 THR A O 1
ATOM 1608 N N . PRO A 1 197 ? 51.660 23.495 -47.765 1.00 47.94 197 PRO A N 1
ATOM 1609 C CA . PRO A 1 197 ? 53.084 23.176 -47.579 1.00 47.94 197 PRO A CA 1
ATOM 1610 C C . PRO A 1 197 ? 53.572 23.231 -46.123 1.00 47.94 197 PRO A C 1
ATOM 1612 O O . PRO A 1 197 ? 54.665 22.754 -45.830 1.00 47.94 197 PRO A O 1
ATOM 1615 N N . ASP A 1 198 ? 52.768 23.756 -45.195 1.00 43.41 198 ASP A N 1
ATOM 1616 C CA . ASP A 1 198 ? 53.134 23.851 -43.780 1.00 43.41 198 ASP A CA 1
ATOM 1617 C C . ASP A 1 198 ? 52.850 22.530 -43.050 1.00 43.41 198 ASP A C 1
ATOM 1619 O O . ASP A 1 198 ? 51.823 22.306 -42.400 1.00 43.41 198 ASP A O 1
ATOM 1623 N N . GLY A 1 199 ? 53.805 21.614 -43.204 1.00 44.72 199 GLY A N 1
ATOM 1624 C CA . GLY A 1 199 ? 53.806 20.228 -42.740 1.00 44.72 199 GLY A CA 1
ATOM 1625 C C . GLY A 1 199 ? 53.862 19.994 -41.224 1.00 44.72 199 GLY A C 1
ATOM 1626 O O . GLY A 1 199 ? 54.492 19.027 -40.802 1.00 44.72 199 GLY A O 1
ATOM 1627 N N . LEU A 1 200 ? 53.187 20.799 -40.397 1.00 43.19 200 LEU A N 1
ATOM 1628 C CA . LEU A 1 200 ? 53.141 20.596 -38.937 1.00 43.19 200 LEU A CA 1
ATOM 1629 C C . LEU A 1 200 ? 51.772 20.182 -38.378 1.00 43.19 200 LEU A C 1
ATOM 1631 O O . LEU A 1 200 ? 51.714 19.601 -37.299 1.00 43.19 200 LEU A O 1
ATOM 1635 N N . VAL A 1 201 ? 50.673 20.354 -39.118 1.00 45.09 201 VAL A N 1
ATOM 1636 C CA . VAL A 1 201 ? 49.331 19.935 -38.641 1.00 45.09 201 VAL A CA 1
ATOM 1637 C C . VAL A 1 201 ? 48.946 18.527 -39.131 1.00 45.09 201 VAL A C 1
ATOM 1639 O O . VAL A 1 201 ? 47.976 17.929 -38.673 1.00 45.09 201 VAL A O 1
ATOM 1642 N N . ALA A 1 202 ? 49.738 17.940 -40.033 1.00 43.97 202 ALA A N 1
ATOM 1643 C CA . ALA A 1 202 ? 49.431 16.655 -40.666 1.00 43.97 202 ALA A CA 1
ATOM 1644 C C . ALA A 1 202 ? 49.913 15.409 -39.892 1.00 43.97 202 ALA A C 1
ATOM 1646 O O . ALA A 1 202 ? 49.611 14.294 -40.315 1.00 43.97 202 ALA A O 1
ATOM 1647 N N . ARG A 1 203 ? 50.656 15.555 -38.782 1.00 39.34 203 ARG A N 1
ATOM 1648 C CA . ARG A 1 203 ? 51.357 14.422 -38.136 1.00 39.34 203 ARG A CA 1
ATOM 1649 C C . ARG A 1 203 ? 50.803 13.917 -36.804 1.00 39.34 203 ARG A C 1
ATOM 1651 O O . ARG A 1 203 ? 51.292 12.905 -36.322 1.00 39.34 203 ARG A O 1
ATOM 1658 N N . VAL A 1 204 ? 49.735 14.498 -36.259 1.00 39.59 204 VAL A N 1
ATOM 1659 C CA . VAL A 1 204 ? 49.034 13.902 -35.104 1.00 39.59 204 VAL A CA 1
ATOM 1660 C C . VAL A 1 204 ? 47.538 13.887 -35.364 1.00 39.59 204 VAL A C 1
ATOM 1662 O O . VAL A 1 204 ? 46.757 14.638 -34.794 1.00 39.59 204 VAL A O 1
ATOM 1665 N N . SER A 1 205 ? 47.106 13.027 -36.277 1.00 42.06 205 SER A N 1
ATOM 1666 C CA . SER A 1 205 ? 45.695 12.671 -36.342 1.00 42.06 205 SER A CA 1
ATOM 1667 C C . SER A 1 205 ? 45.611 11.164 -36.453 1.00 42.06 205 SER A C 1
ATOM 1669 O O . SER A 1 205 ? 45.488 10.599 -37.540 1.00 42.06 205 SER A O 1
ATOM 1671 N N . HIS A 1 206 ? 45.707 10.506 -35.294 1.00 43.34 206 HIS A N 1
ATOM 1672 C CA . HIS A 1 206 ? 45.036 9.232 -35.077 1.00 43.34 206 HIS A CA 1
ATOM 1673 C C . HIS A 1 206 ? 43.575 9.461 -35.461 1.00 43.34 206 HIS A C 1
ATOM 1675 O O . HIS A 1 206 ? 42.793 9.948 -34.653 1.00 43.34 206 HIS A O 1
ATOM 1681 N N . LYS A 1 207 ? 43.235 9.245 -36.737 1.00 55.16 207 LYS A N 1
ATOM 1682 C CA . LYS A 1 207 ? 41.882 9.432 -37.261 1.00 55.16 207 LYS A CA 1
ATOM 1683 C C . LYS A 1 207 ? 40.990 8.530 -36.408 1.00 55.16 207 LYS A C 1
ATOM 1685 O O . LYS A 1 207 ? 41.123 7.313 -36.560 1.00 55.16 207 LYS A O 1
ATOM 1690 N N . PRO A 1 208 ? 40.125 9.054 -35.516 1.00 54.34 208 PRO A N 1
ATOM 1691 C CA . PRO A 1 208 ? 39.204 8.182 -34.818 1.00 54.34 208 PRO A CA 1
ATOM 1692 C C . PRO A 1 208 ? 38.389 7.473 -35.895 1.00 54.34 208 PRO A C 1
ATOM 1694 O O . PRO A 1 208 ? 37.874 8.095 -36.832 1.00 54.34 208 PRO A O 1
ATOM 1697 N N . ILE A 1 209 ? 38.369 6.146 -35.816 1.00 62.53 209 ILE A N 1
ATOM 1698 C CA . ILE A 1 209 ? 37.570 5.296 -36.689 1.00 62.53 209 ILE A CA 1
ATOM 1699 C C . ILE A 1 209 ? 36.140 5.875 -36.649 1.00 62.53 209 ILE A C 1
ATOM 1701 O O . ILE A 1 209 ? 35.608 6.035 -35.551 1.00 62.53 209 ILE A O 1
ATOM 1705 N N . PRO A 1 210 ? 35.510 6.233 -37.789 1.00 69.88 210 PRO A N 1
ATOM 1706 C CA . PRO A 1 210 ? 34.241 6.978 -37.798 1.00 69.88 210 PRO A CA 1
ATOM 1707 C C . PRO A 1 210 ? 33.136 6.278 -36.990 1.00 69.88 210 PRO A C 1
ATOM 1709 O O . PRO A 1 210 ? 32.280 6.930 -36.409 1.00 69.88 210 PRO A O 1
ATOM 1712 N N . TYR A 1 211 ? 33.220 4.954 -36.880 1.00 76.81 211 TYR A N 1
ATOM 1713 C CA . TYR A 1 211 ? 32.375 4.111 -36.042 1.00 76.81 211 TYR A CA 1
ATOM 1714 C C . TYR A 1 211 ? 32.498 4.410 -34.540 1.00 76.81 211 TYR A C 1
ATOM 1716 O O . TYR A 1 211 ? 31.483 4.560 -33.869 1.00 76.81 211 TYR A O 1
ATOM 1724 N N . LEU A 1 212 ? 33.725 4.539 -34.018 1.00 79.19 212 LEU A N 1
ATOM 1725 C CA . LEU A 1 212 ? 33.976 4.839 -32.602 1.00 79.19 212 LEU A CA 1
ATOM 1726 C C . LEU A 1 212 ? 33.502 6.244 -32.238 1.00 79.19 212 LEU A C 1
ATOM 1728 O O . LEU A 1 212 ? 33.008 6.459 -31.140 1.00 79.19 212 LEU A O 1
ATOM 1732 N N . TYR A 1 213 ? 33.602 7.187 -33.176 1.00 80.81 213 TYR A N 1
ATOM 1733 C CA . TYR A 1 213 ? 33.079 8.537 -32.990 1.00 80.81 213 TYR A CA 1
ATOM 1734 C C . TYR A 1 213 ? 31.544 8.553 -32.890 1.00 80.81 213 TYR A C 1
ATOM 1736 O O . TYR A 1 213 ? 30.988 9.124 -31.954 1.00 80.81 213 TYR A O 1
ATOM 1744 N N . VAL A 1 214 ? 30.857 7.889 -33.829 1.00 83.31 214 VAL A N 1
ATOM 1745 C CA . VAL A 1 214 ? 29.385 7.793 -33.855 1.00 83.31 214 VAL A CA 1
ATOM 1746 C C . VAL A 1 214 ? 28.860 7.070 -32.613 1.00 83.31 214 VAL A C 1
ATOM 1748 O O . VAL A 1 214 ? 27.898 7.530 -32.001 1.00 83.31 214 VAL A O 1
ATOM 1751 N N . PHE A 1 215 ? 29.516 5.979 -32.212 1.00 84.50 215 PHE A N 1
ATOM 1752 C CA . PHE A 1 215 ? 29.175 5.230 -31.005 1.00 84.50 215 PHE A CA 1
ATOM 1753 C C . PHE A 1 215 ? 29.476 6.017 -29.720 1.00 84.50 215 PHE A C 1
ATOM 1755 O O . PHE A 1 215 ? 28.643 6.067 -28.820 1.00 84.50 215 PHE A O 1
ATOM 1762 N N . GLY A 1 216 ? 30.621 6.702 -29.656 1.00 84.69 216 GLY A N 1
ATOM 1763 C CA . GLY A 1 216 ? 31.001 7.546 -28.523 1.00 84.69 216 GLY A CA 1
ATOM 1764 C C . GLY A 1 216 ? 30.022 8.695 -28.289 1.00 84.69 216 GLY A C 1
ATOM 1765 O O . GLY A 1 216 ? 29.658 8.955 -27.149 1.00 84.69 216 GLY A O 1
ATOM 1766 N N . LEU A 1 217 ? 29.512 9.328 -29.350 1.00 84.88 217 LEU A N 1
ATOM 1767 C CA . LEU A 1 217 ? 28.449 10.335 -29.235 1.00 84.88 217 LEU A CA 1
ATOM 1768 C C . LEU A 1 217 ? 27.157 9.777 -28.622 1.00 84.88 217 LEU A C 1
ATOM 1770 O O . LEU A 1 217 ? 26.519 10.475 -27.841 1.00 84.88 217 LEU A O 1
ATOM 1774 N N . LEU A 1 218 ? 26.789 8.530 -28.937 1.00 86.56 218 LEU A N 1
ATOM 1775 C CA . LEU A 1 218 ? 25.601 7.873 -28.376 1.00 86.56 218 LEU A CA 1
ATOM 1776 C C . LEU A 1 218 ? 25.742 7.608 -26.871 1.00 86.56 218 LEU A C 1
ATOM 1778 O O . LEU A 1 218 ? 24.774 7.727 -26.126 1.00 86.56 218 LEU A O 1
ATOM 1782 N N . LEU A 1 219 ? 26.960 7.311 -26.422 1.00 86.50 219 LEU A N 1
ATOM 1783 C CA . LEU A 1 219 ? 27.311 7.130 -25.011 1.00 86.50 219 LEU A CA 1
ATOM 1784 C C . LEU A 1 219 ? 27.574 8.448 -24.266 1.00 86.50 219 LEU A C 1
ATOM 1786 O O . LEU A 1 219 ? 28.017 8.412 -23.120 1.00 86.50 219 LEU A O 1
ATOM 1790 N N . SER A 1 220 ? 27.363 9.603 -24.905 1.00 83.81 220 SER A N 1
ATOM 1791 C CA . SER A 1 220 ? 27.765 10.918 -24.383 1.00 83.81 220 SER A CA 1
ATOM 1792 C C . SER A 1 220 ? 29.275 11.037 -24.085 1.00 83.81 220 SER A C 1
ATOM 1794 O O . SER A 1 220 ? 29.697 11.908 -23.333 1.00 83.81 220 SER A O 1
ATOM 1796 N N . GLN A 1 221 ? 30.103 10.191 -24.706 1.00 83.56 221 GLN A N 1
ATOM 1797 C CA . GLN A 1 221 ? 31.572 10.147 -24.614 1.00 83.56 221 GLN A CA 1
ATOM 1798 C C . GLN A 1 221 ? 32.235 10.645 -25.913 1.00 83.56 221 GLN A C 1
ATOM 1800 O O . GLN A 1 221 ? 33.246 10.114 -26.376 1.00 83.56 221 GLN A O 1
ATOM 1805 N N . GLY A 1 222 ? 31.627 11.634 -26.571 1.00 74.06 222 GLY A N 1
ATOM 1806 C CA . GLY A 1 222 ? 32.111 12.156 -27.849 1.00 74.06 222 GLY A CA 1
ATOM 1807 C C . GLY A 1 222 ? 33.476 12.853 -27.742 1.00 74.06 222 GLY A C 1
ATOM 1808 O O . GLY A 1 222 ? 33.746 13.572 -26.786 1.00 74.06 222 GLY A O 1
ATOM 1809 N N . GLY A 1 223 ? 34.326 12.671 -28.760 1.00 70.81 223 GLY A N 1
ATOM 1810 C CA . GLY A 1 223 ? 35.592 13.402 -28.928 1.00 70.81 223 GLY A CA 1
ATOM 1811 C C . GLY A 1 223 ? 35.479 14.605 -29.883 1.00 70.81 223 GLY A C 1
ATOM 1812 O O . GLY A 1 223 ? 34.428 14.823 -30.489 1.00 70.81 223 GLY A O 1
ATOM 1813 N N . PRO A 1 224 ? 36.546 15.398 -30.077 1.00 65.69 224 PRO A N 1
ATOM 1814 C CA . PRO A 1 224 ? 36.528 16.530 -31.004 1.00 65.69 224 PRO A CA 1
ATOM 1815 C C . PRO A 1 224 ? 36.409 16.084 -32.474 1.00 65.69 224 PRO A C 1
ATOM 1817 O O . PRO A 1 224 ? 37.100 15.169 -32.927 1.00 65.69 224 PRO A O 1
ATOM 1820 N N . VAL A 1 225 ? 35.568 16.773 -33.259 1.00 65.94 225 VAL A N 1
ATOM 1821 C CA . VAL A 1 225 ? 35.483 16.577 -34.720 1.00 65.94 225 VAL A CA 1
ATOM 1822 C C . VAL A 1 225 ? 36.653 17.282 -35.395 1.00 65.94 225 VAL A C 1
ATOM 1824 O O . VAL A 1 225 ? 36.578 18.463 -35.735 1.00 65.94 225 VAL A O 1
ATOM 1827 N N . ILE A 1 226 ? 37.731 16.548 -35.655 1.00 59.59 226 ILE A N 1
ATOM 1828 C CA . ILE A 1 226 ? 38.901 17.070 -36.376 1.00 59.59 226 ILE A CA 1
ATOM 1829 C C . ILE A 1 226 ? 38.643 16.976 -37.891 1.00 59.59 226 ILE A C 1
ATOM 1831 O O . ILE A 1 226 ? 39.292 16.230 -38.621 1.00 59.59 226 ILE A O 1
ATOM 1835 N N . SER A 1 227 ? 37.628 17.694 -38.382 1.00 65.81 227 SER A N 1
ATOM 1836 C CA . SER A 1 227 ? 37.378 17.850 -39.819 1.00 65.81 227 SER A CA 1
ATOM 1837 C C . SER A 1 227 ? 37.087 19.303 -40.178 1.00 65.81 227 SER A C 1
ATOM 1839 O O . SER A 1 227 ? 36.263 19.969 -39.546 1.00 65.81 227 SER A O 1
ATOM 1841 N N . GLN A 1 228 ? 37.755 19.788 -41.226 1.00 61.69 228 GLN A N 1
ATOM 1842 C CA . GLN A 1 228 ? 37.565 21.128 -41.798 1.00 61.69 228 GLN A CA 1
ATOM 1843 C C . GLN A 1 228 ? 36.322 21.213 -42.707 1.00 61.69 228 GLN A C 1
ATOM 1845 O O . GLN A 1 228 ? 35.966 22.282 -43.195 1.00 61.69 228 GLN A O 1
ATOM 1850 N N . ARG A 1 229 ? 35.637 20.088 -42.960 1.00 71.44 229 ARG A N 1
ATOM 1851 C CA . ARG A 1 229 ? 34.541 20.010 -43.934 1.00 71.44 229 ARG A CA 1
ATOM 1852 C C . ARG A 1 229 ? 33.186 20.315 -43.288 1.00 71.44 229 ARG A C 1
ATOM 1854 O O . ARG A 1 229 ? 32.763 19.615 -42.367 1.00 71.44 229 ARG A O 1
ATOM 1861 N N . LYS A 1 230 ? 32.462 21.304 -43.830 1.00 76.75 230 LYS A N 1
ATOM 1862 C CA . LYS A 1 230 ? 31.146 21.752 -43.323 1.00 76.75 230 LYS A CA 1
ATOM 1863 C C . LYS A 1 230 ? 30.098 20.626 -43.292 1.00 76.75 230 LYS A C 1
ATOM 1865 O O . LYS A 1 230 ? 29.426 20.465 -42.282 1.00 76.75 230 LYS A O 1
ATOM 1870 N N . ALA A 1 231 ? 30.021 19.796 -44.337 1.00 80.44 231 ALA A N 1
ATOM 1871 C CA . ALA A 1 231 ? 29.049 18.696 -44.426 1.00 80.44 231 ALA A CA 1
ATOM 1872 C C . ALA A 1 231 ? 29.198 17.649 -43.301 1.00 80.44 231 ALA A C 1
ATOM 1874 O O . ALA A 1 231 ? 28.207 17.205 -42.730 1.00 80.44 231 ALA A O 1
ATOM 1875 N N . ILE A 1 232 ? 30.439 17.304 -42.935 1.00 79.88 232 ILE A N 1
ATOM 1876 C CA . ILE A 1 232 ? 30.736 16.350 -41.853 1.00 79.88 232 ILE A CA 1
ATOM 1877 C C . ILE A 1 232 ? 30.341 16.942 -40.494 1.00 79.88 232 ILE A C 1
ATOM 1879 O O . ILE A 1 232 ? 29.812 16.226 -39.649 1.00 79.88 232 ILE A O 1
ATOM 1883 N N . ARG A 1 233 ? 30.550 18.251 -40.292 1.00 83.31 233 ARG A N 1
ATOM 1884 C CA . ARG A 1 233 ? 30.149 18.948 -39.061 1.00 83.31 233 ARG A CA 1
ATOM 1885 C C . ARG A 1 233 ? 28.633 19.023 -38.901 1.00 83.31 233 ARG A C 1
ATOM 1887 O O . ARG A 1 233 ? 28.148 18.793 -37.803 1.00 83.31 233 ARG A O 1
ATOM 1894 N N . VAL A 1 234 ? 27.895 19.296 -39.979 1.00 85.81 234 VAL A N 1
ATOM 1895 C CA . VAL A 1 234 ? 26.422 19.314 -39.948 1.00 85.81 234 VAL A CA 1
ATOM 1896 C C . VAL A 1 234 ? 25.874 17.922 -39.633 1.00 85.81 234 VAL A C 1
ATOM 1898 O O . VAL A 1 234 ? 25.048 17.787 -38.736 1.00 85.81 234 VAL A O 1
ATOM 1901 N N . LEU A 1 235 ? 26.383 16.877 -40.293 1.00 86.62 235 LEU A N 1
ATOM 1902 C CA . LEU A 1 235 ? 25.976 15.498 -40.010 1.00 86.62 235 LEU A CA 1
ATOM 1903 C C . LEU A 1 235 ? 26.291 15.093 -38.560 1.00 86.62 235 LEU A C 1
ATOM 1905 O O . LEU A 1 235 ? 25.446 14.510 -37.885 1.00 86.62 235 LEU A O 1
ATOM 1909 N N . ALA A 1 236 ? 27.483 15.439 -38.065 1.00 85.25 236 ALA A N 1
ATOM 1910 C CA . ALA A 1 236 ? 27.864 15.198 -36.677 1.00 85.25 236 ALA A CA 1
ATOM 1911 C C . ALA A 1 236 ? 26.971 15.960 -35.687 1.00 85.25 236 ALA A C 1
ATOM 1913 O O . ALA A 1 236 ? 26.614 15.400 -34.657 1.00 85.25 236 ALA A O 1
ATOM 1914 N N . ALA A 1 237 ? 26.569 17.196 -35.999 1.00 87.38 237 ALA A N 1
ATOM 1915 C CA . ALA A 1 237 ? 25.663 17.981 -35.162 1.00 87.38 237 ALA A CA 1
ATOM 1916 C C . ALA A 1 237 ? 24.256 17.365 -35.097 1.00 87.38 237 ALA A C 1
ATOM 1918 O O . ALA A 1 237 ? 23.697 17.243 -34.010 1.00 87.38 237 ALA A O 1
ATOM 1919 N N . ILE A 1 238 ? 23.712 16.917 -36.236 1.00 90.88 238 ILE A N 1
ATOM 1920 C CA . ILE A 1 238 ? 22.409 16.235 -36.294 1.00 90.88 238 ILE A CA 1
ATOM 1921 C C . ILE A 1 238 ? 22.453 14.931 -35.489 1.00 90.88 238 ILE A C 1
ATOM 1923 O O . ILE A 1 238 ? 21.567 14.681 -34.673 1.00 90.88 238 ILE A O 1
ATOM 1927 N N . TRP A 1 239 ? 23.501 14.119 -35.672 1.00 90.69 239 TRP A N 1
ATOM 1928 C CA . TRP A 1 239 ? 23.666 12.881 -34.908 1.00 90.69 239 TRP A CA 1
ATOM 1929 C C . TRP A 1 239 ? 23.873 13.143 -33.413 1.00 90.69 239 TRP A C 1
ATOM 1931 O O . TRP A 1 239 ? 23.298 12.437 -32.595 1.00 90.69 239 TRP A O 1
ATOM 1941 N N . CYS A 1 240 ? 24.633 14.177 -33.047 1.00 89.69 240 CYS A N 1
ATOM 1942 C CA . CYS A 1 240 ? 24.830 14.586 -31.657 1.00 89.69 240 CYS A CA 1
ATOM 1943 C C . CYS A 1 240 ? 23.500 14.958 -30.984 1.00 89.69 240 CYS A C 1
ATOM 1945 O O . CYS A 1 240 ? 23.215 14.482 -29.888 1.00 89.69 240 CYS A O 1
ATOM 1947 N N . LEU A 1 241 ? 22.648 15.736 -31.662 1.00 91.00 241 LEU A N 1
ATOM 1948 C CA . LEU A 1 241 ? 21.319 16.083 -31.153 1.00 91.00 241 LEU A CA 1
ATOM 1949 C C . LEU A 1 241 ? 20.444 14.832 -30.992 1.00 91.00 241 LEU A C 1
ATOM 1951 O O . LEU A 1 241 ? 19.835 14.643 -29.942 1.00 91.00 241 LEU A O 1
ATOM 1955 N N . ALA A 1 242 ? 20.419 13.948 -31.993 1.00 91.56 242 ALA A N 1
ATOM 1956 C CA . ALA A 1 242 ? 19.658 12.700 -31.925 1.00 91.56 242 ALA A CA 1
ATOM 1957 C C . ALA A 1 242 ? 20.137 11.787 -30.779 1.00 91.56 242 ALA A C 1
ATOM 1959 O O . ALA A 1 242 ? 19.321 11.289 -30.004 1.00 91.56 242 ALA A O 1
ATOM 1960 N N . ALA A 1 243 ? 21.452 11.613 -30.637 1.00 91.75 243 ALA A N 1
ATOM 1961 C CA . ALA A 1 243 ? 22.081 10.853 -29.561 1.00 91.75 243 ALA A CA 1
ATOM 1962 C C . ALA A 1 243 ? 21.746 11.428 -28.179 1.00 91.75 243 ALA A C 1
ATOM 1964 O O . ALA A 1 243 ? 21.390 10.676 -27.272 1.00 91.75 243 ALA A O 1
ATOM 1965 N N . PHE A 1 244 ? 21.790 12.755 -28.033 1.00 91.19 244 PHE A N 1
ATOM 1966 C CA . PHE A 1 244 ? 21.405 13.434 -26.800 1.00 91.19 244 PHE A CA 1
ATOM 1967 C C . PHE A 1 244 ? 19.944 13.145 -26.436 1.00 91.19 244 PHE A C 1
ATOM 1969 O O . PHE A 1 244 ? 19.670 12.695 -25.327 1.00 91.19 244 PHE A O 1
ATOM 1976 N N . VAL A 1 245 ? 19.007 13.320 -27.373 1.00 92.94 245 VAL A N 1
ATOM 1977 C CA . VAL A 1 245 ? 17.580 13.050 -27.127 1.00 92.94 245 VAL A CA 1
ATOM 1978 C C . VAL A 1 245 ? 17.340 11.580 -26.761 1.00 92.94 245 VAL A C 1
ATOM 1980 O O . VAL A 1 245 ? 16.616 11.304 -25.805 1.00 92.94 245 VAL A O 1
ATOM 1983 N N . LEU A 1 246 ? 17.971 10.636 -27.467 1.00 91.56 246 LEU A N 1
ATOM 1984 C CA . LEU A 1 246 ? 17.849 9.201 -27.185 1.00 91.56 246 LEU A CA 1
ATOM 1985 C C . LEU A 1 246 ? 18.395 8.831 -25.800 1.00 91.56 246 LEU A C 1
ATOM 1987 O O . LEU A 1 246 ? 17.731 8.108 -25.058 1.00 91.56 246 LEU A O 1
ATOM 1991 N N . SER A 1 247 ? 19.569 9.347 -25.435 1.00 91.06 247 SER A N 1
ATOM 1992 C CA . SER A 1 247 ? 20.188 9.113 -24.126 1.00 91.06 247 SER A CA 1
ATOM 1993 C C . SER A 1 247 ? 19.320 9.667 -22.991 1.00 91.06 247 SER A C 1
ATOM 1995 O O . SER A 1 247 ? 19.045 8.970 -22.012 1.00 91.06 247 SER A O 1
ATOM 1997 N N . GLN A 1 248 ? 18.776 10.876 -23.161 1.00 91.94 248 GLN A N 1
ATOM 1998 C CA . GLN A 1 248 ? 17.880 11.481 -22.174 1.00 91.94 248 GLN A CA 1
ATOM 1999 C C . GLN A 1 248 ? 16.556 10.720 -22.036 1.00 91.94 248 GLN A C 1
ATOM 2001 O O . GLN A 1 248 ? 16.096 10.498 -20.915 1.00 91.94 248 GLN A O 1
ATOM 2006 N N . ALA A 1 249 ? 15.962 10.260 -23.140 1.00 92.25 249 ALA A N 1
ATOM 2007 C CA . ALA A 1 249 ? 14.742 9.454 -23.109 1.00 92.25 249 ALA A CA 1
ATOM 2008 C C . ALA A 1 249 ? 14.959 8.096 -22.418 1.00 92.25 249 ALA A C 1
ATOM 2010 O O . ALA A 1 249 ? 14.123 7.668 -21.615 1.00 92.25 249 ALA A O 1
ATOM 2011 N N . TYR A 1 250 ? 16.097 7.445 -22.685 1.00 91.94 250 TYR A N 1
ATOM 2012 C CA . TYR A 1 250 ? 16.489 6.205 -22.018 1.00 91.94 250 TYR A CA 1
ATOM 2013 C C . TYR A 1 250 ? 16.641 6.413 -20.509 1.00 91.94 250 TYR A C 1
ATOM 2015 O O . TYR A 1 250 ? 16.012 5.701 -19.727 1.00 91.94 250 TYR A O 1
ATOM 2023 N N . ASN A 1 251 ? 17.409 7.429 -20.101 1.00 90.62 251 ASN A N 1
ATOM 2024 C CA . ASN A 1 251 ? 17.654 7.735 -18.693 1.00 90.62 251 ASN A CA 1
ATOM 2025 C C . ASN A 1 251 ? 16.360 8.085 -17.953 1.00 90.62 251 ASN A C 1
ATOM 2027 O O . ASN A 1 251 ? 16.125 7.564 -16.866 1.00 90.62 251 ASN A O 1
ATOM 2031 N N . SER A 1 252 ? 15.489 8.905 -18.551 1.00 91.19 252 SER A N 1
ATOM 2032 C CA . SER A 1 252 ? 14.193 9.250 -17.954 1.00 91.19 252 SER A CA 1
ATOM 2033 C C . SER A 1 252 ? 13.338 8.008 -17.716 1.00 91.19 252 SER A C 1
ATOM 2035 O O . SER A 1 252 ? 12.786 7.835 -16.633 1.00 91.19 252 SER A O 1
ATOM 2037 N N . THR A 1 253 ? 13.245 7.129 -18.712 1.00 90.19 253 THR A N 1
ATOM 2038 C CA . THR A 1 253 ? 12.410 5.926 -18.623 1.00 90.19 253 THR A CA 1
ATOM 2039 C C . THR A 1 253 ? 13.001 4.913 -17.640 1.00 90.19 253 THR A C 1
ATOM 2041 O O . THR A 1 253 ? 12.268 4.304 -16.863 1.00 90.19 253 THR A O 1
ATOM 2044 N N . LEU A 1 254 ? 14.328 4.766 -17.615 1.00 88.81 254 LEU A N 1
ATOM 2045 C CA . LEU A 1 254 ? 15.032 3.927 -16.648 1.00 88.81 254 LEU A CA 1
ATOM 2046 C C . LEU A 1 254 ? 14.805 4.415 -15.210 1.00 88.81 254 LEU A C 1
ATOM 2048 O O . LEU A 1 254 ? 14.476 3.604 -14.349 1.00 88.81 254 LEU A O 1
ATOM 2052 N N . ILE A 1 255 ? 14.916 5.723 -14.953 1.00 88.69 255 ILE A N 1
ATOM 2053 C CA . ILE A 1 255 ? 14.638 6.315 -13.634 1.00 88.69 255 ILE A CA 1
ATOM 2054 C C . ILE A 1 255 ? 13.199 6.015 -13.208 1.00 88.69 255 ILE A C 1
ATOM 2056 O O . ILE A 1 255 ? 12.979 5.568 -12.084 1.00 88.69 255 ILE A O 1
ATOM 2060 N N . THR A 1 256 ? 12.223 6.197 -14.102 1.00 87.44 256 THR A N 1
ATOM 2061 C CA . THR A 1 256 ? 10.826 5.845 -13.816 1.00 87.44 256 THR A CA 1
ATOM 2062 C C . THR A 1 256 ? 10.686 4.373 -13.442 1.00 87.44 256 THR A C 1
ATOM 2064 O O . THR A 1 256 ? 10.009 4.074 -12.467 1.00 87.44 256 THR A O 1
ATOM 2067 N N . TYR A 1 257 ? 11.357 3.459 -14.145 1.00 81.44 257 TYR A N 1
ATOM 2068 C CA . TYR A 1 257 ? 11.313 2.029 -13.829 1.00 81.44 257 TYR A CA 1
ATOM 2069 C C . TYR A 1 257 ? 11.981 1.648 -12.506 1.00 81.44 257 TYR A C 1
ATOM 2071 O O . TYR A 1 257 ? 11.577 0.663 -11.897 1.00 81.44 257 TYR A O 1
ATOM 2079 N N . VAL A 1 258 ? 13.006 2.387 -12.081 1.00 80.94 258 VAL A N 1
ATOM 2080 C CA . VAL A 1 258 ? 13.704 2.146 -10.809 1.00 80.94 258 VAL A CA 1
ATOM 2081 C C . VAL A 1 258 ? 12.905 2.694 -9.627 1.00 80.94 258 VAL A C 1
ATOM 2083 O O . VAL A 1 258 ? 12.913 2.097 -8.555 1.00 80.94 258 VAL A O 1
ATOM 2086 N N . ILE A 1 259 ? 12.220 3.825 -9.809 1.00 82.69 259 ILE A N 1
ATOM 2087 C CA . ILE A 1 259 ? 11.434 4.467 -8.747 1.00 82.69 259 ILE A CA 1
ATOM 2088 C C . ILE A 1 259 ? 10.033 3.852 -8.635 1.00 82.69 259 ILE A C 1
ATOM 2090 O O . ILE A 1 259 ? 9.493 3.752 -7.533 1.00 82.69 259 ILE A O 1
ATOM 2094 N N . ALA A 1 260 ? 9.417 3.463 -9.753 1.00 75.94 260 ALA A N 1
ATOM 2095 C CA . ALA A 1 260 ? 8.079 2.892 -9.743 1.00 75.94 260 ALA A CA 1
ATOM 2096 C C . ALA A 1 260 ? 8.106 1.441 -9.231 1.00 75.94 260 ALA A C 1
ATOM 2098 O O . ALA A 1 260 ? 8.929 0.646 -9.690 1.00 75.94 260 ALA A O 1
ATOM 2099 N N . PRO A 1 261 ? 7.183 1.056 -8.329 1.00 66.44 261 PRO A N 1
ATOM 2100 C CA . PRO A 1 261 ? 7.018 -0.337 -7.942 1.00 66.44 261 PRO A CA 1
ATOM 2101 C C . PRO A 1 261 ? 6.565 -1.126 -9.172 1.00 66.44 261 PRO A C 1
ATOM 2103 O O . PRO A 1 261 ? 5.458 -0.944 -9.672 1.00 66.44 261 PRO A O 1
ATOM 2106 N N . ASN A 1 262 ? 7.454 -1.968 -9.691 1.00 63.97 262 ASN A N 1
ATOM 2107 C CA . ASN A 1 262 ? 7.266 -2.664 -10.964 1.00 63.97 262 ASN A CA 1
ATOM 2108 C C . ASN A 1 262 ? 6.735 -4.095 -10.782 1.00 63.97 262 ASN A C 1
ATOM 2110 O O . ASN A 1 262 ? 6.841 -4.924 -11.687 1.00 63.97 262 ASN A O 1
ATOM 2114 N N . GLU A 1 263 ? 6.213 -4.384 -9.592 1.00 68.25 263 GLU A N 1
ATOM 2115 C CA . GLU A 1 263 ? 5.684 -5.688 -9.227 1.00 68.25 263 GLU A CA 1
ATOM 2116 C C . GLU A 1 263 ? 4.181 -5.708 -9.470 1.00 68.25 263 GLU A C 1
ATOM 2118 O O . GLU A 1 263 ? 3.445 -4.824 -9.020 1.00 68.25 263 GLU A O 1
ATOM 2123 N N . ASN A 1 264 ? 3.724 -6.726 -10.195 1.00 67.81 264 ASN A N 1
ATOM 2124 C CA . ASN A 1 264 ? 2.299 -6.930 -10.390 1.00 67.81 264 ASN A CA 1
ATOM 2125 C C . ASN A 1 264 ? 1.660 -7.219 -9.024 1.00 67.81 264 ASN A C 1
ATOM 2127 O O . ASN A 1 264 ? 2.199 -8.031 -8.264 1.00 67.81 264 ASN A O 1
ATOM 2131 N N . PRO A 1 265 ? 0.520 -6.592 -8.695 1.00 70.62 265 PRO A N 1
ATOM 2132 C CA . PRO A 1 265 ? -0.191 -6.929 -7.472 1.00 70.62 265 PRO A CA 1
ATOM 2133 C C . PRO A 1 265 ? -0.558 -8.419 -7.493 1.00 70.62 265 PRO A C 1
ATOM 2135 O O . PRO A 1 265 ? -1.009 -8.941 -8.511 1.00 70.62 265 PRO A O 1
ATOM 2138 N N . LEU A 1 266 ? -0.369 -9.101 -6.359 1.00 73.44 266 LEU A N 1
ATOM 2139 C CA . LEU A 1 266 ? -0.709 -10.523 -6.198 1.00 73.44 266 LEU A CA 1
ATOM 2140 C C . LEU A 1 266 ? -2.192 -10.809 -6.492 1.00 73.44 266 LEU A C 1
ATOM 2142 O O . LEU A 1 266 ? -2.536 -11.905 -6.922 1.00 73.44 266 LEU A O 1
ATOM 2146 N N . ILE A 1 267 ? -3.058 -9.828 -6.229 1.00 77.38 267 ILE A N 1
ATOM 2147 C CA . ILE A 1 267 ? -4.516 -9.905 -6.335 1.00 77.38 267 ILE A CA 1
ATOM 2148 C C . ILE A 1 267 ? -5.001 -8.546 -6.852 1.00 77.38 267 ILE A C 1
ATOM 2150 O O . ILE A 1 267 ? -4.658 -7.520 -6.261 1.00 77.38 267 ILE A O 1
ATOM 2154 N N . ASN A 1 268 ? -5.813 -8.522 -7.912 1.00 77.00 268 ASN A N 1
ATOM 2155 C CA . ASN A 1 268 ? -6.482 -7.303 -8.387 1.00 77.00 268 ASN A CA 1
ATOM 2156 C C . ASN A 1 268 ? -7.924 -7.213 -7.871 1.00 77.00 268 ASN A C 1
ATOM 2158 O O . ASN A 1 268 ? -8.445 -6.118 -7.657 1.00 77.00 268 ASN A O 1
ATOM 2162 N N . SER A 1 269 ? -8.567 -8.364 -7.670 1.00 78.88 269 SER A N 1
ATOM 2163 C CA . SER A 1 269 ? -9.957 -8.497 -7.240 1.00 78.88 269 SER A CA 1
ATOM 2164 C C . SER A 1 269 ? -10.111 -9.560 -6.157 1.00 78.88 269 SER A C 1
ATOM 2166 O O . SER A 1 269 ? -9.389 -10.551 -6.134 1.00 78.88 269 SER A O 1
ATOM 2168 N N . VAL A 1 270 ? -11.127 -9.414 -5.303 1.00 76.75 270 VAL A N 1
ATOM 2169 C CA . VAL A 1 270 ? -11.512 -10.443 -4.317 1.00 76.75 270 VAL A CA 1
ATOM 2170 C C . VAL A 1 270 ? -11.801 -11.790 -4.992 1.00 76.75 270 VAL A C 1
ATOM 2172 O O . VAL A 1 270 ? -11.538 -12.839 -4.414 1.00 76.75 270 VAL A O 1
ATOM 2175 N N . LEU A 1 271 ? -12.288 -11.769 -6.236 1.00 78.75 271 LEU A N 1
ATOM 2176 C CA . LEU A 1 271 ? -12.560 -12.979 -7.017 1.00 78.75 271 LEU A CA 1
ATOM 2177 C C . LEU A 1 271 ? -11.285 -13.758 -7.361 1.00 78.75 271 LEU A C 1
ATOM 2179 O O . LEU A 1 271 ? -11.335 -14.982 -7.463 1.00 78.75 271 LEU A O 1
ATOM 2183 N N . ASP A 1 272 ? -10.135 -13.088 -7.477 1.00 79.50 272 ASP A N 1
ATOM 2184 C CA . ASP A 1 272 ? -8.864 -13.761 -7.762 1.00 79.50 272 ASP A CA 1
ATOM 2185 C C . ASP A 1 272 ? -8.447 -14.669 -6.593 1.00 79.50 272 ASP A C 1
ATOM 2187 O O . ASP A 1 272 ? -7.766 -15.666 -6.808 1.00 79.50 272 ASP A O 1
ATOM 2191 N N . ILE A 1 273 ? -8.903 -14.367 -5.370 1.00 80.00 273 ILE A N 1
ATOM 2192 C CA . ILE A 1 273 ? -8.678 -15.195 -4.173 1.00 80.00 273 ILE A CA 1
ATOM 2193 C C . ILE A 1 273 ? -9.453 -16.511 -4.280 1.00 80.00 273 ILE A C 1
ATOM 2195 O O . ILE A 1 273 ? -8.942 -17.560 -3.910 1.00 80.00 273 ILE A O 1
ATOM 2199 N N . VAL A 1 274 ? -10.682 -16.463 -4.799 1.00 78.19 274 VAL A N 1
ATOM 2200 C CA . VAL A 1 274 ? -11.528 -17.656 -4.970 1.00 78.19 274 VAL A CA 1
ATOM 2201 C C . VAL A 1 274 ? -11.015 -18.519 -6.121 1.00 78.19 274 VAL A C 1
ATOM 2203 O O . VAL A 1 274 ? -11.008 -19.744 -6.029 1.00 78.19 274 VAL A O 1
ATOM 2206 N N . ASN A 1 275 ? -10.562 -17.878 -7.199 1.00 83.19 275 ASN A N 1
ATOM 2207 C CA . ASN A 1 275 ? -10.122 -18.564 -8.410 1.00 83.19 275 ASN A CA 1
ATOM 2208 C C . ASN A 1 275 ? -8.702 -19.139 -8.305 1.00 83.19 275 ASN A C 1
ATOM 2210 O O . ASN A 1 275 ? -8.362 -20.050 -9.060 1.00 83.19 275 ASN A O 1
ATOM 2214 N N . ASN A 1 276 ? -7.857 -18.612 -7.413 1.00 80.94 276 ASN A N 1
ATOM 2215 C CA . ASN A 1 276 ? -6.463 -19.024 -7.299 1.00 80.94 276 ASN A CA 1
ATOM 2216 C C . ASN A 1 276 ? -6.228 -19.880 -6.040 1.00 80.94 276 ASN A C 1
ATOM 2218 O O . ASN A 1 276 ? -6.167 -19.336 -4.937 1.00 80.94 276 ASN A O 1
ATOM 2222 N N . PRO A 1 277 ? -6.012 -21.203 -6.176 1.00 80.06 277 PRO A N 1
ATOM 2223 C CA . PRO A 1 277 ? -5.876 -22.105 -5.030 1.00 80.06 277 PRO A CA 1
ATOM 2224 C C . PRO A 1 277 ? -4.619 -21.852 -4.183 1.00 80.06 277 PRO A C 1
ATOM 2226 O O . PRO A 1 277 ? -4.543 -22.325 -3.053 1.00 80.06 277 PRO A O 1
ATOM 2229 N N . ASN A 1 278 ? -3.642 -21.102 -4.703 1.00 82.50 278 ASN A N 1
ATOM 2230 C CA . ASN A 1 278 ? -2.399 -20.785 -3.996 1.00 82.50 278 ASN A CA 1
ATOM 2231 C C . ASN A 1 278 ? -2.530 -19.591 -3.034 1.00 82.50 278 ASN A C 1
ATOM 2233 O O . ASN A 1 278 ? -1.578 -19.268 -2.324 1.00 82.50 278 ASN A O 1
ATOM 2237 N N . ILE A 1 279 ? -3.672 -18.897 -3.036 1.00 80.56 279 ILE A N 1
ATOM 2238 C CA . ILE A 1 279 ? -3.905 -17.716 -2.206 1.00 80.56 279 ILE A CA 1
ATOM 2239 C C . ILE A 1 279 ? -4.814 -18.108 -1.045 1.00 80.56 279 ILE A C 1
ATOM 2241 O O . ILE A 1 279 ? -6.006 -18.343 -1.216 1.00 80.56 279 ILE A O 1
ATOM 2245 N N . HIS A 1 280 ? -4.253 -18.143 0.162 1.00 81.81 280 HIS A N 1
ATOM 2246 C CA . HIS A 1 280 ? -5.011 -18.445 1.373 1.00 81.81 280 HIS A CA 1
ATOM 2247 C C . HIS A 1 280 ? -5.361 -17.166 2.129 1.00 81.81 280 HIS A C 1
ATOM 2249 O O . HIS A 1 280 ? -4.487 -16.387 2.511 1.00 81.81 280 HIS A O 1
ATOM 2255 N N . LEU A 1 281 ? -6.657 -16.964 2.366 1.00 81.12 281 LEU A N 1
ATOM 2256 C CA . LEU A 1 281 ? -7.145 -15.889 3.215 1.00 81.12 281 LEU A CA 1
ATOM 2257 C C . LEU A 1 281 ? -6.906 -16.249 4.687 1.00 81.12 281 LEU A C 1
ATOM 2259 O O . LEU A 1 281 ? -7.415 -17.256 5.174 1.00 81.12 281 LEU A O 1
ATOM 2263 N N . LEU A 1 282 ? -6.174 -15.397 5.403 1.00 83.50 282 LEU A N 1
ATOM 2264 C CA . LEU A 1 282 ? -5.994 -15.511 6.847 1.00 83.50 282 LEU A CA 1
ATOM 2265 C C . LEU A 1 282 ? -6.875 -14.482 7.551 1.00 83.50 282 LEU A C 1
ATOM 2267 O O . LEU A 1 282 ? -6.767 -13.281 7.301 1.00 83.50 282 LEU A O 1
ATOM 2271 N N . VAL A 1 283 ? -7.746 -14.964 8.433 1.00 81.12 283 VAL A N 1
ATOM 2272 C CA . VAL A 1 283 ? -8.623 -14.138 9.266 1.00 81.12 283 VAL A CA 1
ATOM 2273 C C . VAL A 1 283 ? -8.546 -14.657 10.691 1.00 81.12 283 VAL A C 1
ATOM 2275 O O . VAL A 1 283 ? -8.487 -15.865 10.923 1.00 81.12 283 VAL A O 1
ATOM 2278 N N . GLU A 1 284 ? -8.524 -13.742 11.654 1.00 74.50 284 GLU A N 1
ATOM 2279 C CA . GLU A 1 284 ? -8.542 -14.117 13.059 1.00 74.50 284 GLU A CA 1
ATOM 2280 C C . GLU A 1 284 ? -9.917 -14.668 13.444 1.00 74.50 284 GLU A C 1
ATOM 2282 O O . GLU A 1 284 ? -10.951 -14.021 13.253 1.00 74.50 284 GLU A O 1
ATOM 2287 N N . LYS A 1 285 ? -9.922 -15.897 13.958 1.00 71.69 285 LYS A N 1
ATOM 2288 C CA . LYS A 1 285 ? -11.143 -16.646 14.242 1.00 71.69 285 LYS A CA 1
ATOM 2289 C C . LYS A 1 285 ? -11.974 -15.966 15.334 1.00 71.69 285 LYS A C 1
ATOM 2291 O O . LYS A 1 285 ? -11.426 -15.513 16.336 1.00 71.69 285 LYS A O 1
ATOM 2296 N N . ASN A 1 286 ? -13.300 -15.969 15.185 1.00 68.25 286 ASN A N 1
ATOM 2297 C CA . ASN A 1 286 ? -14.277 -15.408 16.135 1.00 68.25 286 ASN A CA 1
ATOM 2298 C C . ASN A 1 286 ? -14.160 -13.887 16.378 1.00 68.25 286 ASN A C 1
ATOM 2300 O O . ASN A 1 286 ? -14.737 -13.360 17.337 1.00 68.25 286 ASN A O 1
ATOM 2304 N N . MET A 1 287 ? -13.435 -13.180 15.511 1.00 70.69 287 MET A N 1
ATOM 2305 C CA . MET A 1 287 ? -13.373 -11.720 15.473 1.00 70.69 287 MET A CA 1
ATOM 2306 C C . MET A 1 287 ? -14.371 -11.151 14.458 1.00 70.69 287 MET A C 1
ATOM 2308 O O . MET A 1 287 ? -14.989 -11.875 13.675 1.00 70.69 287 MET A O 1
ATOM 2312 N N . GLY A 1 288 ? -14.538 -9.826 14.456 1.00 72.44 288 GLY A N 1
ATOM 2313 C CA . GLY A 1 288 ? -15.557 -9.146 13.657 1.00 72.44 288 GLY A CA 1
ATOM 2314 C C . GLY A 1 288 ? -15.561 -9.515 12.165 1.00 72.44 288 GLY A C 1
ATOM 2315 O O . GLY A 1 288 ? -16.635 -9.735 11.611 1.00 72.44 288 GLY A O 1
ATOM 2316 N N . MET A 1 289 ? -14.385 -9.629 11.536 1.00 77.19 289 MET A N 1
ATOM 2317 C CA . MET A 1 289 ? -14.265 -9.967 10.110 1.00 77.19 289 MET A CA 1
ATOM 2318 C C . MET A 1 289 ? -14.624 -11.425 9.796 1.00 77.19 289 MET A C 1
ATOM 2320 O O . MET A 1 289 ? -15.267 -11.670 8.781 1.00 77.19 289 MET A O 1
ATOM 2324 N N . ASP A 1 290 ? -14.267 -12.378 10.660 1.00 76.62 290 ASP A N 1
ATOM 2325 C CA . ASP A 1 290 ? -14.609 -13.801 10.494 1.00 76.62 290 ASP A CA 1
ATOM 2326 C C . ASP A 1 290 ? -16.129 -14.016 10.556 1.00 76.62 290 ASP A C 1
ATOM 2328 O O . ASP A 1 290 ? -16.725 -14.690 9.715 1.00 76.62 290 ASP A O 1
ATOM 2332 N N . VAL A 1 291 ? -16.801 -13.330 11.487 1.00 73.69 291 VAL A N 1
ATOM 2333 C CA . VAL A 1 291 ? -18.270 -13.333 11.578 1.00 73.69 291 VAL A CA 1
ATOM 2334 C C . VAL A 1 291 ? -18.905 -12.747 10.313 1.00 73.69 291 VAL A C 1
ATOM 2336 O O . VAL A 1 291 ? -19.872 -13.292 9.790 1.00 73.69 291 VAL A O 1
ATOM 2339 N N . VAL A 1 292 ? -18.366 -11.647 9.785 1.00 77.38 292 VAL A N 1
ATOM 2340 C CA . VAL A 1 292 ? -18.888 -11.040 8.551 1.00 77.38 292 VAL A CA 1
ATOM 2341 C C . VAL A 1 292 ? -18.687 -11.974 7.354 1.00 77.38 292 VAL A C 1
ATOM 2343 O O . VAL A 1 292 ? -19.627 -12.195 6.593 1.00 77.38 292 VAL A O 1
ATOM 2346 N N . ILE A 1 293 ? -17.501 -12.565 7.202 1.00 76.88 293 ILE A N 1
ATOM 2347 C CA . ILE A 1 293 ? -17.180 -13.463 6.084 1.00 76.88 293 ILE A CA 1
ATOM 2348 C C . ILE A 1 293 ? -17.994 -14.754 6.158 1.00 76.88 293 ILE A C 1
ATOM 2350 O O . ILE A 1 293 ? -18.520 -15.191 5.136 1.00 76.88 293 ILE A O 1
ATOM 2354 N N . SER A 1 294 ? -18.159 -15.348 7.339 1.00 71.75 294 SER A N 1
ATOM 2355 C CA . SER A 1 294 ? -18.980 -16.552 7.511 1.00 71.75 294 SER A CA 1
ATOM 2356 C C . SER A 1 294 ? -20.451 -16.297 7.170 1.00 71.75 294 SER A C 1
ATOM 2358 O O . SER A 1 294 ? -21.053 -17.105 6.465 1.00 71.75 294 SER A O 1
ATOM 2360 N N . VAL A 1 295 ? -21.012 -15.146 7.563 1.00 67.38 295 VAL A N 1
ATOM 2361 C CA . VAL A 1 295 ? -22.380 -14.739 7.190 1.00 67.38 295 VAL A CA 1
ATOM 2362 C C . VAL A 1 295 ? -22.510 -14.508 5.681 1.00 67.38 295 VAL A C 1
ATOM 2364 O O . VAL A 1 295 ? -23.485 -14.957 5.074 1.00 67.38 295 VAL A O 1
ATOM 2367 N N . ILE A 1 296 ? -21.537 -13.838 5.057 1.00 62.91 296 ILE A N 1
ATOM 2368 C CA . ILE A 1 296 ? -21.527 -13.602 3.605 1.00 62.91 296 ILE A CA 1
ATOM 2369 C C . ILE A 1 296 ? -21.414 -14.924 2.848 1.00 62.91 296 ILE A C 1
ATOM 2371 O O . ILE A 1 296 ? -22.163 -15.136 1.903 1.00 62.91 296 ILE A O 1
ATOM 2375 N N . THR A 1 297 ? -20.538 -15.829 3.286 1.00 58.31 297 THR A N 1
ATOM 2376 C CA . THR A 1 297 ? -20.355 -17.146 2.660 1.00 58.31 297 THR A CA 1
ATOM 2377 C C . THR A 1 297 ? -21.652 -17.944 2.709 1.00 58.31 297 THR A C 1
ATOM 2379 O O . THR A 1 297 ? -22.062 -18.466 1.682 1.00 58.31 297 THR A O 1
ATOM 2382 N N . PHE A 1 298 ? -22.346 -17.946 3.854 1.00 49.34 298 PHE A N 1
ATOM 2383 C CA . PHE A 1 298 ? -23.656 -18.589 4.013 1.00 49.34 298 PHE A CA 1
ATOM 2384 C C . PHE A 1 298 ? -24.732 -17.980 3.103 1.00 49.34 298 PHE A C 1
ATOM 2386 O O . PHE A 1 298 ? -25.596 -18.681 2.588 1.00 49.34 298 PHE A O 1
ATOM 2393 N N . THR A 1 299 ? -24.679 -16.664 2.894 1.00 41.38 299 THR A N 1
ATOM 2394 C CA . THR A 1 299 ? -25.615 -15.953 2.012 1.00 41.38 299 THR A CA 1
ATOM 2395 C C . THR A 1 299 ? -25.308 -16.238 0.539 1.00 41.38 299 THR A C 1
ATOM 2397 O O . THR A 1 299 ? -26.228 -16.441 -0.245 1.00 41.38 299 THR A O 1
ATOM 2400 N N . PHE A 1 300 ? -24.030 -16.324 0.159 1.00 35.12 300 PHE A N 1
ATOM 2401 C CA . PHE A 1 300 ? -23.613 -16.718 -1.187 1.00 35.12 300 PHE A CA 1
ATOM 2402 C C . PHE A 1 300 ? -23.992 -18.167 -1.506 1.00 35.12 300 PHE A C 1
ATOM 2404 O O . PHE A 1 300 ? -24.499 -18.416 -2.595 1.00 35.12 300 PHE A O 1
ATOM 2411 N N . THR A 1 301 ? -23.823 -19.116 -0.579 1.00 40.44 301 THR A N 1
ATOM 2412 C CA . THR A 1 301 ? -24.286 -20.498 -0.793 1.00 40.44 301 THR A CA 1
ATOM 2413 C C . THR A 1 301 ? -25.804 -20.609 -0.867 1.00 40.44 301 THR A C 1
ATOM 2415 O O . THR A 1 301 ? -26.287 -21.418 -1.648 1.00 40.44 301 THR A O 1
ATOM 2418 N N . LEU A 1 302 ? -26.563 -19.795 -0.126 1.00 31.28 302 LEU A N 1
ATOM 2419 C CA . LEU A 1 302 ? -28.026 -19.752 -0.258 1.00 31.28 302 LEU A CA 1
ATOM 2420 C C . LEU A 1 302 ? -28.468 -19.178 -1.613 1.00 31.28 302 LEU A C 1
ATOM 2422 O O . LEU A 1 302 ? -29.349 -19.738 -2.247 1.00 31.28 302 LEU A O 1
ATOM 2426 N N . ILE A 1 303 ? -27.821 -18.116 -2.102 1.00 34.28 303 ILE A N 1
ATOM 2427 C CA . ILE A 1 303 ? -28.155 -17.511 -3.405 1.00 34.28 303 ILE A CA 1
ATOM 2428 C C . ILE A 1 303 ? -27.765 -18.425 -4.578 1.00 34.28 303 ILE A C 1
ATOM 2430 O O . ILE A 1 303 ? -28.441 -18.426 -5.602 1.00 34.28 303 ILE A O 1
ATOM 2434 N N . VAL A 1 304 ? -26.688 -19.204 -4.443 1.00 36.78 304 VAL A N 1
ATOM 2435 C CA . VAL A 1 304 ? -26.253 -20.170 -5.468 1.00 36.78 304 VAL A CA 1
ATOM 2436 C C . VAL A 1 304 ? -27.031 -21.491 -5.379 1.00 36.78 304 VAL A C 1
ATOM 2438 O O . VAL A 1 304 ? -27.147 -22.183 -6.381 1.00 36.78 304 VAL A O 1
ATOM 2441 N N . GLY A 1 305 ? -27.578 -21.842 -4.211 1.00 32.88 305 GLY A N 1
ATOM 2442 C CA . GLY A 1 305 ? -28.411 -23.036 -4.019 1.00 32.88 305 GLY A CA 1
ATOM 2443 C C . GLY A 1 305 ? -29.873 -22.882 -4.455 1.00 32.88 305 GLY A C 1
ATOM 2444 O O . GLY A 1 305 ? -30.557 -23.893 -4.583 1.00 32.88 305 GLY A O 1
ATOM 2445 N N . ASP A 1 306 ? -30.330 -21.648 -4.691 1.00 34.78 306 ASP A N 1
ATOM 2446 C CA . ASP A 1 306 ? -31.671 -21.314 -5.201 1.00 34.78 306 ASP A CA 1
ATOM 2447 C C . ASP A 1 306 ? -31.687 -21.040 -6.730 1.00 34.78 306 ASP A C 1
ATOM 2449 O O . ASP A 1 306 ? -32.639 -20.448 -7.248 1.00 34.78 306 ASP A O 1
ATOM 2453 N N . GLN A 1 307 ? -30.649 -21.464 -7.469 1.00 33.47 307 GLN A N 1
ATOM 2454 C CA . GLN A 1 307 ? -30.625 -21.523 -8.944 1.00 33.47 307 GLN A CA 1
ATOM 2455 C C . GLN A 1 307 ? -30.554 -22.966 -9.441 1.00 33.47 307 GLN A C 1
ATOM 2457 O O . GLN A 1 307 ? -31.165 -23.231 -10.502 1.00 33.47 307 GLN A O 1
#

Sequence (307 aa):
MSFRFRWSYLCFIFAKVLLALSPNISHVLSKNVNPLNGKTLMIIPMSALVQYRFNDSAKLKKYMPRTARMQIDIIEWLALRNNFTYAILTTNETTLELPVTRNNKGSMSYLLDGTCDMVVSDLFMTSRRYRVVDMPYPWYQGPARFLIPVPDVRLNFAAVLKPFQFRVWIWLVVSLALVIATFKLIKHYQPPLPSTPDGLVARVSHKPIPYLYVFGLLLSQGGPVISQRKAIRVLAAIWCLAAFVLSQAYNSTLITYVIAPNENPLINSVLDIVNNPNIHLLVEKNMGMDVVISVITFTFTLIVGDQ

pLDDT: mean 72.26, std 15.98, range [31.28, 94.38]

Radius of gyration: 38.76 Å; chains: 1; bounding box: 96×58×92 Å

Foldseek 3Di:
DDDDDPCVVVVVVVVVVVCVPDPVVVVVVVPPPLPQAAAEFEEEQLQQPDPDWDPDLVVSCVRGDPVSNVLVVVVVVVCVVSNHHYTYDYDNDNFQDDDPDPPGQHPVNCCQVVVGVYYRYPADDDPVCVVRDDDDDDPDDDDDDDDDDDDDDDDDPCLLVPLDDPVVVVVVVVVLVVLLVVVVVVVVPDDDDPDDPPPPVPPDCPPPNVSCQLVCLLVVNHDDDPDPDPVVVVSSVVSSVVSVVVNVSSVVSSVCSVPDPPDDPPDPDPVVCVVDPVRDDDDDPNDNVNVVVVVVVVVVCVVVVVD

Secondary structure (DSSP, 8-state):
------HHHHHHHHHHHHHHT-TTTHHHHTT---TTTT-EEEEEETT----S--S-HHHHHHHS-HHHHHHHHHHHHHHHHHT-EEEEPP-S---SS--SSTT---HHHHHHTTS-SEEES-----HHHHTTS--PPPS---------PPPP----GGGGTTTS-HHHHHHHHHHHHHHHHHHHHHHHHSPPPP--S-TTSSS------HHHHHHHHHTT---------HHHHHHHHHHHHHHHHHHHHHHHHHHHHHHS--PPPS-SSHHHHHH-TT-PPP--TTSHHHHHHHHHHHHHHHHHHT-

Organism: NCBI:txid35525